Protein AF-A0A194S9R2-F1 (afdb_monomer)

Secondary structure (DSSP, 8-state):
-GGGGT---EEEEEESSTTTTHHHHHSSHHHHHHHHHHHHHHHHHTT-SEEEEEES-TTS--STT----TTHHHHHHHHHHHHHHHSTTSEEEEEE-SSPPB-TTSSBPS--HHHHTT-SEEEE----SS-S-SS---SS-SSS-STT-S-TT-SHHHHHHHHHHTT--GGGEEEP--S---

Sequence (182 aa):
MAHGNNTRVNIAVGGWTDSVYFSGAVATSSRRAKFVQSIVDIVNKYDLDGVDIDWCYPGTNGADGNQVSSSDTANMLKFLQALRAALPQKLLSTCTTQSAYVGADGSPLTDVSAFAKVLDHILVMNYDVWGASSTPGPNAPLRDDCPGSLQPGANMQSAIDTWTKAGMPASKILMGIPAYGY

Foldseek 3Di:
DQVVVVHAAEEEQAALPRLQCLCVQLVDPVSLVVVLVVRLCVCVVVVHQYYEYEHQAAQDDGDPNHDYALCRVVSVLVSLVSNCVSCVRGAYEYEDELAAHQHSVRHHAQAPQSVLVRHQAYEYAQACPFADDPDGDFRRAQAQPDPPDPCRCSYVVNSLVNCVSNPRPSSRYHYDDDPDDD

Solvent-accessible surface area (backbone atoms only — not comparable to full-atom values): 9862 Å² total; per-residue (Å²): 112,60,63,83,73,79,40,85,49,64,48,77,48,51,35,58,80,60,20,37,56,50,38,70,40,31,68,41,73,71,39,25,52,52,51,43,48,56,50,50,51,51,33,61,73,68,71,41,45,24,42,30,42,26,51,40,39,53,28,43,88,51,42,91,81,44,47,66,38,50,58,24,41,67,27,46,51,57,40,46,50,50,40,34,70,76,40,73,89,41,49,33,35,31,48,43,54,39,58,46,64,26,32,64,87,67,44,60,42,70,69,40,47,76,53,51,74,51,37,64,32,38,38,28,48,39,41,82,63,29,65,77,56,99,79,68,59,61,35,55,35,63,53,73,79,58,90,85,58,95,56,63,59,58,16,45,51,45,18,52,53,42,35,39,70,13,48,32,56,70,95,28,59,41,79,44,77,71,97,71,83,107

Radius of gyration: 16.89 Å; Cα contacts (8 Å, |Δi|>4): 339; chains: 1; bounding box: 47×32×47 Å

InterPro domains:
  IPR001223 Glycoside hydrolase family 18, catalytic domain [PF00704] (4-182)
  IPR001223 Glycoside hydrolase family 18, catalytic domain [PS51910] (1-182)
  IPR011583 Chitinase II/V-like, catalytic domain [SM00636] (1-182)
  IPR017853 Glycoside hydrolase superfamily [SSF51445] (4-180)
  IPR050314 Glycosyl hydrolase family 18 [PTHR11177] (5-181)

Mean predicted aligned error: 3.07 Å

Nearest PDB structures (foldseek):
  1itx-assembly1_A  TM=8.989E-01  e=4.144E-15  Niallia circulans
  6bt9-assembly2_B  TM=8.955E-01  e=2.993E-15  Bacillus thuringiensis
  6kxm-assembly2_B  TM=8.894E-01  e=2.399E-14  Chitiniphilus shinanonensis
  6kxl-assembly2_B  TM=8.865E-01  e=5.588E-14  Chitiniphilus shinanonensis
  6kxn-assembly2_B  TM=8.852E-01  e=5.444E-13  Chitiniphilus shinanonensis

Organism: Rhodotorula graminis (strain WP1) (NCBI:txid578459)

Structure (mmCIF, N/CA/C/O backbone):
data_AF-A0A194S9R2-F1
#
_entry.id   AF-A0A194S9R2-F1
#
loop_
_atom_site.group_PDB
_atom_site.id
_atom_site.type_symbol
_atom_site.label_atom_id
_atom_site.label_alt_id
_atom_site.label_comp_id
_atom_site.label_asym_id
_atom_site.label_entity_id
_atom_site.label_seq_id
_atom_site.pdbx_PDB_ins_code
_atom_site.Cartn_x
_atom_site.Cartn_y
_atom_site.Cartn_z
_atom_site.occupancy
_atom_site.B_iso_or_equiv
_atom_site.auth_seq_id
_atom_site.auth_comp_id
_atom_site.auth_asym_id
_atom_site.auth_atom_id
_atom_site.pdbx_PDB_model_num
ATOM 1 N N . MET A 1 1 ? -26.933 6.732 -2.332 1.00 68.50 1 MET A N 1
ATOM 2 C CA . MET A 1 1 ? -25.592 6.606 -1.711 1.00 68.50 1 MET A CA 1
ATOM 3 C C . MET A 1 1 ? -25.088 5.182 -1.925 1.00 68.50 1 MET A C 1
ATOM 5 O O . MET A 1 1 ? -25.931 4.307 -2.093 1.00 68.50 1 MET A O 1
ATOM 9 N N . ALA A 1 2 ? -23.771 4.957 -1.987 1.00 89.06 2 ALA A N 1
ATOM 10 C CA . ALA A 1 2 ? -23.152 3.692 -2.421 1.00 89.06 2 ALA A CA 1
ATOM 11 C C . ALA A 1 2 ? -23.706 2.437 -1.715 1.00 89.06 2 ALA A C 1
ATOM 13 O O . ALA A 1 2 ? -24.059 1.464 -2.382 1.00 89.06 2 ALA A O 1
ATOM 14 N N . HIS A 1 3 ? -23.906 2.499 -0.395 1.00 93.75 3 HIS A N 1
ATOM 15 C CA . HIS A 1 3 ? -24.436 1.375 0.388 1.00 93.75 3 HIS A CA 1
ATOM 16 C C . HIS A 1 3 ? -25.831 0.914 -0.047 1.00 93.75 3 HIS A C 1
ATOM 18 O O . HIS A 1 3 ? -26.131 -0.274 0.019 1.00 93.75 3 HIS A O 1
ATOM 24 N N . GLY A 1 4 ? -26.662 1.818 -0.579 1.00 93.38 4 GLY A N 1
ATOM 25 C CA . GLY A 1 4 ? -27.987 1.476 -1.110 1.00 93.38 4 GLY A CA 1
ATOM 26 C C . GLY A 1 4 ? -27.951 0.560 -2.341 1.00 93.38 4 GLY A C 1
ATOM 27 O O . GLY A 1 4 ? -28.969 -0.031 -2.677 1.00 93.38 4 GLY A O 1
ATOM 28 N N . ASN A 1 5 ? -26.786 0.417 -2.984 1.00 94.81 5 ASN A N 1
ATOM 29 C CA . ASN A 1 5 ? -26.544 -0.492 -4.108 1.00 94.81 5 ASN A CA 1
ATOM 30 C C . ASN A 1 5 ? -25.608 -1.656 -3.731 1.00 94.81 5 ASN A C 1
ATOM 32 O O . ASN A 1 5 ? -24.991 -2.254 -4.609 1.00 94.81 5 ASN A O 1
ATOM 36 N N . ASN A 1 6 ? -25.467 -1.967 -2.434 1.00 93.50 6 ASN A N 1
ATOM 37 C CA . ASN A 1 6 ? -24.559 -3.007 -1.935 1.00 93.50 6 ASN A CA 1
ATOM 38 C C . ASN A 1 6 ? -23.084 -2.776 -2.341 1.00 93.50 6 ASN A C 1
ATOM 40 O O . ASN A 1 6 ? -22.322 -3.718 -2.560 1.00 93.50 6 ASN A O 1
ATOM 44 N N . THR A 1 7 ? -22.681 -1.508 -2.474 1.00 94.94 7 THR A N 1
ATOM 45 C CA . THR A 1 7 ? -21.307 -1.100 -2.786 1.00 94.94 7 THR A CA 1
ATOM 46 C C . THR A 1 7 ? -20.605 -0.610 -1.526 1.00 94.94 7 THR A C 1
ATOM 48 O O . THR A 1 7 ? -21.158 0.211 -0.793 1.00 94.94 7 THR A O 1
ATOM 51 N N . ARG A 1 8 ? -19.377 -1.095 -1.306 1.00 95.56 8 ARG A N 1
ATOM 52 C CA . ARG A 1 8 ? -18.487 -0.636 -0.232 1.00 95.56 8 ARG A CA 1
ATOM 53 C C . ARG A 1 8 ? -17.655 0.559 -0.688 1.00 95.56 8 ARG A C 1
ATOM 55 O O . ARG A 1 8 ? -17.265 0.619 -1.853 1.00 95.56 8 ARG A O 1
ATOM 62 N N . VAL A 1 9 ? -17.360 1.475 0.226 1.00 97.00 9 VAL A N 1
ATOM 63 C CA . VAL A 1 9 ? -16.554 2.676 -0.024 1.00 97.00 9 VAL A CA 1
ATOM 64 C C . VAL A 1 9 ? -15.403 2.738 0.969 1.00 97.00 9 VAL A C 1
ATOM 66 O O . VAL A 1 9 ? -15.621 2.836 2.173 1.00 97.00 9 VAL A O 1
ATOM 69 N N . ASN A 1 10 ? -14.176 2.740 0.456 1.00 96.75 10 ASN A N 1
ATOM 70 C CA . ASN A 1 10 ? -12.965 2.895 1.258 1.00 96.75 10 ASN A CA 1
ATOM 71 C C . ASN A 1 10 ? -12.311 4.246 0.955 1.00 96.75 10 ASN A C 1
ATOM 73 O O . ASN A 1 10 ? -12.438 4.762 -0.156 1.00 96.75 10 ASN A O 1
ATOM 77 N N . ILE A 1 11 ? -11.578 4.793 1.923 1.00 97.94 11 ILE A N 1
ATOM 78 C CA . ILE A 1 11 ? -10.682 5.932 1.691 1.00 97.94 11 ILE A CA 1
ATOM 79 C C . ILE A 1 11 ? -9.263 5.439 1.422 1.00 97.94 11 ILE A C 1
ATOM 81 O O . ILE A 1 11 ? -8.749 4.637 2.194 1.00 97.94 11 ILE A O 1
ATOM 85 N N . ALA A 1 12 ? -8.622 5.950 0.374 1.00 98.00 12 ALA A N 1
ATOM 86 C CA . ALA A 1 12 ? -7.181 5.815 0.187 1.00 98.00 12 ALA A CA 1
ATOM 87 C C . ALA A 1 12 ? -6.465 7.015 0.821 1.00 98.00 12 ALA A C 1
ATOM 89 O O . ALA A 1 12 ? -6.906 8.158 0.672 1.00 98.00 12 ALA A O 1
ATOM 90 N N . VAL A 1 13 ? -5.382 6.758 1.551 1.00 98.38 13 VAL A N 1
ATOM 91 C CA . VAL A 1 13 ? -4.560 7.787 2.198 1.00 98.38 13 VAL A CA 1
ATOM 92 C C . VAL A 1 13 ? -3.154 7.710 1.627 1.00 98.38 13 VAL A C 1
ATOM 94 O O . VAL A 1 13 ? -2.512 6.670 1.745 1.00 98.38 13 VAL A O 1
ATOM 97 N N . GLY A 1 14 ? -2.669 8.822 1.072 1.00 97.25 14 GLY A N 1
ATOM 98 C CA . GLY A 1 14 ? -1.351 8.913 0.451 1.00 97.25 14 GLY A CA 1
ATOM 99 C C . GLY A 1 14 ? -1.442 9.039 -1.065 1.00 97.25 14 GLY A C 1
ATOM 100 O O . GLY A 1 14 ? -2.098 9.943 -1.572 1.00 97.25 14 GLY A O 1
ATOM 101 N N . GLY A 1 15 ? -0.753 8.152 -1.770 1.00 96.88 15 GLY A N 1
ATOM 10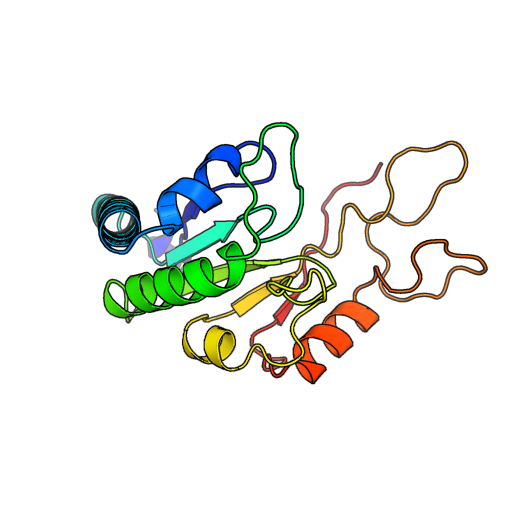2 C CA . GLY A 1 15 ? -0.453 8.233 -3.190 1.00 96.88 15 GLY A CA 1
ATOM 103 C C . GLY A 1 15 ? 0.977 8.696 -3.432 1.00 96.88 15 GLY A C 1
ATOM 104 O O . GLY A 1 15 ? 1.726 9.006 -2.500 1.00 96.88 15 GLY A O 1
ATOM 105 N N . TRP A 1 16 ? 1.355 8.768 -4.708 1.00 95.69 16 TRP A N 1
ATOM 106 C CA . TRP A 1 16 ? 2.694 9.181 -5.133 1.00 95.69 16 TRP A CA 1
ATOM 107 C C . TRP A 1 16 ? 3.120 10.521 -4.513 1.00 95.69 16 TRP A C 1
ATOM 109 O O . TRP A 1 16 ? 4.172 10.607 -3.882 1.00 95.69 16 TRP A O 1
ATOM 119 N N . THR A 1 17 ? 2.278 11.552 -4.634 1.00 93.44 17 THR A N 1
ATOM 120 C CA . THR A 1 17 ? 2.587 12.920 -4.184 1.00 93.44 17 THR A CA 1
ATOM 121 C C . THR A 1 17 ? 2.399 13.122 -2.682 1.00 93.44 17 THR A C 1
ATOM 123 O O . THR A 1 17 ? 3.215 13.788 -2.052 1.00 93.44 17 THR A O 1
ATOM 126 N N . ASP A 1 18 ? 1.366 12.531 -2.080 1.00 95.00 18 ASP A N 1
ATOM 127 C CA . ASP A 1 18 ? 1.005 12.799 -0.680 1.00 95.00 18 ASP A CA 1
ATOM 128 C C . ASP A 1 18 ? 1.653 11.817 0.313 1.00 95.00 18 ASP A C 1
ATOM 130 O O . ASP A 1 18 ? 1.266 11.731 1.482 1.00 95.00 18 ASP A O 1
ATOM 134 N N . SER A 1 19 ? 2.696 11.102 -0.125 1.00 97.19 19 SER A N 1
ATOM 135 C CA . SER A 1 19 ? 3.456 10.179 0.724 1.00 97.19 19 SER A CA 1
ATOM 136 C C . SER A 1 19 ? 4.521 10.847 1.613 1.00 97.19 19 SER A C 1
ATOM 138 O O . SER A 1 19 ? 5.116 10.191 2.473 1.00 97.19 19 SER A O 1
ATOM 140 N N . VAL A 1 20 ? 4.736 12.159 1.459 1.00 96.88 20 VAL A N 1
ATOM 141 C CA . VAL A 1 20 ? 5.866 12.914 2.037 1.00 96.88 20 VAL A CA 1
ATOM 142 C C . VAL A 1 20 ? 6.059 12.700 3.540 1.00 96.88 20 VAL A C 1
ATOM 144 O O . VAL A 1 20 ? 7.191 12.589 4.019 1.00 96.88 20 VAL A O 1
ATOM 147 N N . TYR A 1 21 ? 4.961 12.634 4.297 1.00 96.81 21 TYR A N 1
ATOM 148 C CA . TYR A 1 21 ? 4.988 12.659 5.761 1.00 96.81 21 TYR A CA 1
ATOM 149 C C . TYR A 1 21 ? 4.768 11.301 6.435 1.00 96.81 21 TYR A C 1
ATOM 151 O O . TYR A 1 21 ? 4.761 11.251 7.669 1.00 96.81 21 TYR A O 1
ATOM 159 N N . PHE A 1 22 ? 4.612 10.201 5.687 1.00 98.25 22 PHE A N 1
ATOM 160 C CA . PHE A 1 22 ? 4.317 8.898 6.296 1.00 98.25 22 PHE A CA 1
ATOM 161 C C . PHE A 1 22 ? 5.402 8.441 7.267 1.00 98.25 22 PHE A C 1
ATOM 163 O O . PHE A 1 22 ? 5.073 8.128 8.413 1.00 98.25 22 PHE A O 1
ATOM 170 N N . SER A 1 23 ? 6.677 8.461 6.856 1.00 98.25 23 SER A N 1
ATOM 171 C CA . SER A 1 23 ? 7.803 8.033 7.705 1.00 98.25 23 SER A CA 1
ATOM 172 C C . SER A 1 23 ? 7.775 8.749 9.059 1.00 98.25 23 SER A C 1
ATOM 174 O O . SER A 1 23 ? 7.727 8.121 10.124 1.00 98.25 23 SER A O 1
ATOM 176 N N . GLY A 1 24 ? 7.663 10.081 9.034 1.00 98.06 24 GLY A N 1
ATOM 177 C CA . GLY A 1 24 ? 7.548 10.901 10.233 1.00 98.06 24 GLY A CA 1
ATOM 178 C C . GLY A 1 24 ? 6.288 10.618 11.058 1.00 98.06 24 GLY A C 1
ATOM 179 O O . GLY A 1 24 ? 6.374 10.613 12.293 1.00 98.06 24 GLY A O 1
ATOM 180 N N . ALA A 1 25 ? 5.144 10.376 10.412 1.00 98.31 25 ALA A N 1
ATOM 181 C CA . ALA A 1 25 ? 3.860 10.093 11.056 1.00 98.31 25 ALA A CA 1
ATOM 182 C C . ALA A 1 25 ? 3.828 8.721 11.746 1.00 98.31 25 ALA A C 1
ATOM 184 O O . ALA A 1 25 ? 3.196 8.577 12.795 1.00 98.31 25 ALA A O 1
ATOM 185 N N . VAL A 1 26 ? 4.553 7.725 11.224 1.00 98.50 26 VAL A N 1
ATOM 186 C CA . VAL A 1 26 ? 4.603 6.383 11.822 1.00 98.50 26 VAL A CA 1
ATOM 187 C C . VAL A 1 26 ? 5.795 6.155 12.758 1.00 98.50 26 VAL A C 1
ATOM 189 O O . VAL A 1 26 ? 5.832 5.141 13.458 1.00 98.50 26 VAL A O 1
ATOM 192 N N . ALA A 1 27 ? 6.752 7.085 12.827 1.00 98.38 27 ALA A N 1
ATOM 193 C CA . ALA A 1 27 ? 8.026 6.895 13.528 1.00 98.38 27 ALA A CA 1
ATOM 194 C C . ALA A 1 27 ? 7.898 6.562 15.028 1.00 98.38 27 ALA A C 1
ATOM 196 O O . ALA A 1 27 ? 8.630 5.722 15.553 1.00 98.38 27 ALA A O 1
ATOM 197 N N . THR A 1 28 ? 6.960 7.188 15.745 1.00 98.62 28 THR A N 1
ATOM 198 C CA . THR A 1 28 ? 6.808 7.016 17.203 1.00 98.62 28 THR A CA 1
ATOM 199 C C . THR A 1 28 ? 5.428 6.487 17.572 1.00 98.62 28 THR A C 1
ATOM 201 O O . THR A 1 28 ? 4.470 6.625 16.815 1.00 98.62 28 THR A O 1
ATOM 204 N N . SER A 1 29 ? 5.297 5.897 18.764 1.00 98.50 29 SER A N 1
ATOM 205 C CA . SER A 1 29 ? 4.001 5.426 19.276 1.00 98.50 29 SER A CA 1
ATOM 206 C C . SER A 1 29 ? 2.964 6.546 19.352 1.00 98.50 29 SER A C 1
ATOM 208 O O . SER A 1 29 ? 1.831 6.354 18.923 1.00 98.50 29 SER A O 1
ATOM 210 N N . SER A 1 30 ? 3.356 7.727 19.837 1.00 98.62 30 SER A N 1
ATOM 211 C CA . SER A 1 30 ? 2.464 8.883 19.960 1.00 98.62 30 SER A CA 1
ATOM 212 C C . SER A 1 30 ? 2.018 9.433 18.606 1.00 98.62 30 SER A C 1
ATOM 214 O O . SER A 1 30 ? 0.856 9.808 18.460 1.00 98.62 30 SER A O 1
ATOM 216 N N . ARG A 1 31 ? 2.903 9.459 17.601 1.00 98.62 31 ARG A N 1
ATOM 217 C CA . ARG A 1 31 ? 2.544 9.898 16.245 1.00 98.62 31 ARG A CA 1
ATOM 218 C C . ARG A 1 31 ? 1.661 8.871 15.536 1.00 98.62 31 ARG A C 1
ATOM 220 O O . ARG A 1 31 ? 0.625 9.264 15.009 1.00 98.62 31 ARG A O 1
ATOM 227 N N . ARG A 1 32 ? 1.972 7.570 15.651 1.00 98.69 32 ARG A N 1
ATOM 228 C CA . ARG A 1 32 ? 1.099 6.489 15.153 1.00 98.69 32 ARG A CA 1
ATOM 229 C C . ARG A 1 32 ? -0.295 6.570 15.755 1.00 98.69 32 ARG A C 1
ATOM 231 O O . ARG A 1 32 ? -1.260 6.512 15.010 1.00 98.69 32 ARG A O 1
ATOM 238 N N . ALA A 1 33 ? -0.408 6.742 17.072 1.00 98.75 33 ALA A N 1
ATOM 239 C CA . ALA A 1 33 ? -1.704 6.842 17.741 1.00 98.75 33 ALA A CA 1
ATOM 240 C C . ALA A 1 33 ? -2.532 8.027 17.220 1.00 98.75 33 ALA A C 1
ATOM 242 O O . ALA A 1 33 ? -3.712 7.865 16.927 1.00 98.75 33 ALA A O 1
ATOM 243 N N . LYS A 1 34 ? -1.906 9.198 17.034 1.00 98.75 34 LYS A N 1
ATOM 244 C CA . LYS A 1 34 ? -2.573 10.365 16.437 1.00 98.75 34 LYS A CA 1
ATOM 245 C C . LYS A 1 34 ? -3.024 10.092 15.005 1.00 98.75 34 LYS A C 1
ATOM 247 O O . LYS A 1 34 ? -4.150 10.419 14.661 1.00 98.75 34 LYS A O 1
ATOM 252 N N . PHE A 1 35 ? -2.168 9.481 14.188 1.00 98.69 35 PHE A N 1
ATOM 253 C CA . PHE A 1 35 ? -2.500 9.204 12.795 1.00 98.69 35 PHE A CA 1
ATOM 254 C C . PHE A 1 35 ? -3.626 8.167 12.662 1.00 98.69 35 PHE A C 1
ATOM 256 O O . PHE A 1 35 ? -4.571 8.382 11.907 1.00 98.69 35 PHE A O 1
ATOM 263 N N . VAL A 1 36 ? -3.577 7.093 13.460 1.00 98.88 36 VAL A N 1
ATOM 264 C CA . VAL A 1 36 ? -4.661 6.104 13.578 1.00 98.88 36 VAL A CA 1
ATOM 265 C C . VAL A 1 36 ? -5.970 6.791 13.949 1.00 98.88 36 VAL A C 1
ATOM 267 O O . VAL A 1 36 ? -6.973 6.555 13.283 1.00 98.88 36 VAL A O 1
ATOM 270 N N . GLN A 1 37 ? -5.960 7.667 14.959 1.00 98.81 37 GLN A N 1
ATOM 271 C CA . GLN A 1 37 ? -7.169 8.373 15.378 1.00 98.81 37 GLN A CA 1
ATOM 272 C C . GLN A 1 37 ? -7.739 9.243 14.253 1.00 98.81 37 GLN A C 1
ATOM 274 O O . GLN A 1 37 ? -8.932 9.165 13.991 1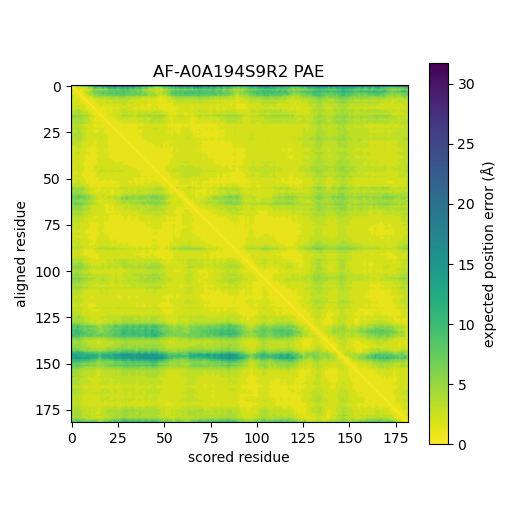.00 98.81 37 GLN A O 1
ATOM 279 N N . SER A 1 38 ? -6.902 9.990 13.526 1.00 98.69 38 SER A N 1
ATOM 280 C CA . SER A 1 38 ? -7.364 10.795 12.387 1.00 98.69 38 SER A CA 1
ATOM 281 C C . SER A 1 38 ? -8.049 9.951 11.307 1.00 98.69 38 SER A C 1
ATOM 283 O O . SER A 1 38 ? -9.066 10.363 10.754 1.00 98.69 38 SER A O 1
ATOM 285 N N . ILE A 1 39 ? -7.516 8.762 11.006 1.00 98.75 39 ILE A N 1
ATOM 286 C CA . ILE A 1 39 ? -8.125 7.843 10.033 1.00 98.75 39 ILE A CA 1
ATOM 287 C C . ILE A 1 39 ? -9.451 7.296 10.567 1.00 98.75 39 ILE A C 1
ATOM 289 O O . ILE A 1 39 ? -10.442 7.300 9.842 1.00 98.75 39 ILE A O 1
ATOM 293 N N . VAL A 1 40 ? -9.489 6.865 11.830 1.00 98.75 40 VAL A N 1
ATOM 294 C CA . VAL A 1 40 ? -10.709 6.379 12.495 1.00 98.75 40 VAL A CA 1
ATOM 295 C C . VAL A 1 40 ? -11.803 7.446 12.472 1.00 98.75 40 VAL A C 1
ATOM 297 O O . VAL A 1 40 ? -12.947 7.141 12.141 1.00 98.75 40 VAL A O 1
ATOM 300 N N . ASP A 1 41 ? -11.454 8.699 12.761 1.00 98.75 41 ASP A N 1
ATOM 301 C CA . ASP A 1 41 ? -12.390 9.822 12.747 1.00 98.75 41 ASP A CA 1
ATOM 302 C C . ASP A 1 41 ? -12.990 10.028 11.351 1.00 98.75 41 ASP A C 1
ATOM 304 O O . ASP A 1 41 ? -14.199 10.213 11.229 1.00 98.75 41 ASP A O 1
ATOM 308 N N . ILE A 1 42 ? -12.180 9.945 10.290 1.00 98.56 42 ILE A N 1
ATOM 309 C CA . ILE A 1 42 ? -12.651 10.057 8.900 1.00 98.5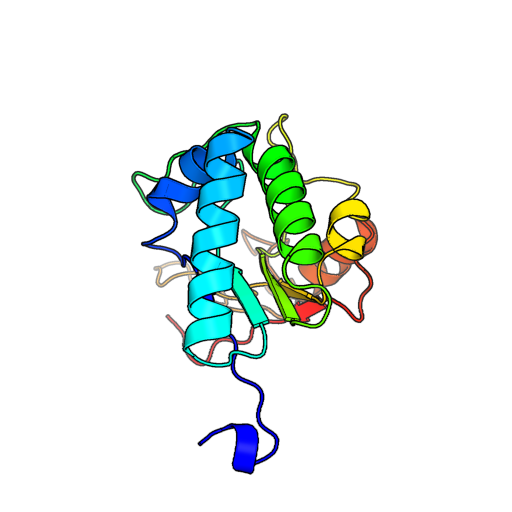6 42 ILE A CA 1
ATOM 310 C C . ILE A 1 42 ? -13.541 8.868 8.522 1.00 98.56 42 ILE A C 1
ATOM 312 O O . ILE A 1 42 ? -14.634 9.072 7.989 1.00 98.56 42 ILE A O 1
ATOM 316 N N . VAL A 1 43 ? -13.100 7.643 8.822 1.00 98.56 43 VAL A N 1
ATOM 317 C CA . VAL A 1 43 ? -13.853 6.412 8.539 1.00 98.56 43 VAL A CA 1
ATOM 318 C C . VAL A 1 43 ? -15.223 6.455 9.211 1.00 98.56 43 VAL A C 1
ATOM 320 O O . VAL A 1 43 ? -16.223 6.160 8.566 1.00 98.56 43 VAL A O 1
ATOM 323 N N . ASN A 1 44 ? -15.295 6.888 10.470 1.00 97.94 44 ASN A N 1
ATOM 324 C CA . ASN A 1 44 ? -16.558 6.985 11.197 1.00 97.94 44 ASN A CA 1
ATOM 325 C C . ASN A 1 44 ? -17.419 8.160 10.721 1.00 97.94 44 ASN A C 1
ATOM 327 O O . ASN A 1 44 ? -18.628 8.009 10.566 1.00 97.94 44 ASN A O 1
ATOM 331 N N . LYS A 1 45 ? -16.814 9.328 10.469 1.00 98.19 45 LYS A N 1
ATOM 332 C CA . LYS A 1 45 ? -17.537 10.536 10.045 1.00 98.19 45 LYS A CA 1
ATOM 333 C C . LYS A 1 45 ? -18.299 10.329 8.738 1.00 98.19 45 LYS A C 1
ATOM 335 O O . LYS A 1 45 ? -19.385 10.884 8.587 1.00 98.19 45 LYS A O 1
ATOM 340 N N . TYR A 1 46 ? -17.721 9.580 7.803 1.00 97.19 46 TYR A N 1
ATOM 341 C CA . TYR A 1 46 ? -18.310 9.348 6.482 1.00 97.19 46 TYR A CA 1
ATOM 342 C C . TYR A 1 46 ? -18.884 7.938 6.306 1.00 97.19 46 TYR A C 1
ATOM 344 O O . TYR A 1 46 ? -19.241 7.582 5.188 1.00 97.19 46 TYR A O 1
ATOM 352 N N . ASP A 1 47 ? -18.980 7.160 7.390 1.00 96.31 47 ASP A N 1
ATOM 353 C CA . ASP A 1 47 ? -19.457 5.770 7.388 1.00 96.31 47 ASP A CA 1
ATOM 354 C C . ASP A 1 47 ? -18.768 4.894 6.324 1.00 96.31 47 ASP A C 1
ATOM 356 O O . ASP A 1 47 ? -19.394 4.200 5.528 1.00 96.31 47 ASP A O 1
ATOM 360 N N . LEU A 1 48 ? -17.437 4.962 6.269 1.00 98.25 48 LEU A N 1
ATOM 361 C CA . LEU A 1 48 ? -16.649 4.221 5.286 1.00 98.25 48 LEU A CA 1
ATOM 362 C C . LEU A 1 48 ? -16.502 2.751 5.686 1.00 98.25 48 LEU A C 1
ATOM 364 O O . LEU A 1 48 ? -16.488 2.392 6.866 1.00 98.25 48 LEU A O 1
ATOM 368 N N . ASP A 1 49 ? -16.328 1.888 4.695 1.00 98.38 49 ASP A N 1
ATOM 369 C CA . ASP A 1 49 ? -16.158 0.445 4.855 1.00 98.38 49 ASP A CA 1
ATOM 370 C C . ASP A 1 49 ? -14.709 0.040 5.136 1.00 98.38 49 ASP A C 1
ATOM 372 O O . ASP A 1 49 ? -14.459 -1.095 5.549 1.00 98.38 49 ASP A O 1
ATOM 376 N N . GLY A 1 50 ? -13.757 0.956 4.959 1.00 98.19 50 GLY A N 1
ATOM 377 C CA . GLY A 1 50 ? -12.342 0.658 5.100 1.00 98.19 50 GLY A CA 1
ATOM 378 C C . GLY A 1 50 ? -11.402 1.797 4.765 1.00 98.19 50 GLY A C 1
ATOM 379 O O . GLY A 1 50 ? -11.810 2.902 4.401 1.00 98.19 50 GLY A O 1
ATOM 380 N N . VAL A 1 51 ? -10.119 1.480 4.889 1.00 98.69 51 VAL A N 1
ATOM 381 C CA . VAL A 1 51 ? -9.002 2.355 4.557 1.00 98.69 51 VAL A CA 1
ATOM 382 C C . VAL A 1 51 ? -7.950 1.582 3.767 1.00 98.69 51 VAL A C 1
ATOM 384 O O . VAL A 1 51 ? -7.605 0.449 4.102 1.00 98.69 51 VAL A O 1
ATOM 387 N N . ASP A 1 52 ? -7.440 2.223 2.728 1.00 98.56 52 ASP A N 1
ATOM 388 C CA . ASP A 1 52 ? -6.280 1.801 1.963 1.00 98.56 52 ASP A CA 1
ATOM 389 C C . ASP A 1 52 ? -5.106 2.745 2.259 1.00 98.56 52 ASP A C 1
ATOM 391 O O . ASP A 1 52 ? -5.257 3.970 2.263 1.00 98.56 52 ASP A O 1
ATOM 395 N N . ILE A 1 53 ? -3.951 2.173 2.587 1.00 98.62 53 ILE A N 1
ATOM 396 C CA . ILE A 1 53 ? -2.726 2.923 2.860 1.00 98.62 53 ILE A CA 1
ATOM 397 C C . ILE A 1 53 ? -1.844 2.877 1.616 1.00 98.62 53 ILE A C 1
ATOM 399 O O . ILE A 1 53 ? -1.117 1.908 1.387 1.00 98.62 53 ILE A O 1
ATOM 403 N N . ASP A 1 54 ? -1.884 3.954 0.844 1.00 98.00 54 ASP A N 1
ATOM 404 C CA . ASP A 1 54 ? -1.107 4.125 -0.376 1.00 98.00 54 ASP A CA 1
ATOM 405 C C . ASP A 1 54 ? 0.191 4.886 -0.067 1.00 98.00 54 ASP A C 1
ATOM 407 O O . ASP A 1 54 ? 0.363 6.058 -0.393 1.00 98.00 54 ASP A O 1
ATOM 411 N N . TRP A 1 55 ? 1.104 4.246 0.666 1.00 98.19 55 TRP A N 1
ATOM 412 C CA . TRP A 1 55 ? 2.414 4.830 0.959 1.00 98.19 55 TRP A CA 1
ATOM 413 C C . TRP A 1 55 ? 3.430 4.398 -0.098 1.00 98.19 55 TRP A C 1
ATOM 415 O O . TRP A 1 55 ? 3.861 3.245 -0.124 1.00 98.19 55 TRP A O 1
ATOM 425 N N . CYS A 1 56 ? 3.873 5.364 -0.902 1.00 94.75 56 CYS A N 1
ATOM 426 C CA . CYS A 1 56 ? 4.885 5.214 -1.939 1.00 94.75 56 CYS A CA 1
ATOM 427 C C . CYS A 1 56 ? 6.233 5.865 -1.544 1.00 94.75 56 CYS A C 1
ATOM 429 O O . CYS A 1 56 ? 6.454 7.041 -1.814 1.00 94.75 56 CYS A O 1
ATOM 431 N N . TYR A 1 57 ? 7.180 5.197 -0.878 1.00 95.62 57 TYR A N 1
ATOM 432 C CA . TYR A 1 57 ? 7.173 3.814 -0.393 1.00 95.62 57 TYR A CA 1
ATOM 433 C C . TYR A 1 57 ? 7.859 3.722 0.982 1.00 95.62 57 TYR A C 1
ATOM 435 O O . TYR A 1 57 ? 8.731 4.536 1.289 1.00 95.62 57 TYR A O 1
ATOM 443 N N . PRO A 1 58 ? 7.512 2.741 1.833 1.00 96.75 58 PRO A N 1
ATOM 444 C CA . PRO A 1 58 ? 8.199 2.538 3.104 1.00 96.75 58 PRO A CA 1
ATOM 445 C C . PRO A 1 58 ? 9.638 2.047 2.884 1.00 96.75 58 PRO A C 1
ATOM 447 O O . PRO A 1 58 ? 9.866 1.037 2.217 1.00 96.75 58 PRO A O 1
ATOM 450 N N . GLY A 1 59 ? 10.614 2.738 3.480 1.00 95.25 59 GLY A N 1
ATOM 451 C CA . GLY A 1 59 ? 12.013 2.294 3.521 1.00 95.25 59 GLY A CA 1
ATOM 452 C C . GLY A 1 59 ? 12.798 2.481 2.221 1.00 95.25 59 GLY A C 1
ATOM 453 O O . GLY A 1 59 ? 13.964 2.103 2.160 1.00 95.25 59 GLY A O 1
ATOM 454 N N . THR A 1 60 ? 12.191 3.082 1.198 1.00 95.00 60 THR A N 1
ATOM 455 C CA . THR A 1 60 ? 12.849 3.423 -0.066 1.00 95.00 60 THR A CA 1
ATOM 456 C C . THR A 1 60 ? 12.286 4.725 -0.629 1.00 95.00 60 THR A C 1
ATOM 458 O O . THR A 1 60 ? 11.255 5.223 -0.177 1.00 95.00 60 THR A O 1
ATOM 461 N N . ASN A 1 61 ? 12.977 5.299 -1.607 1.00 93.44 61 ASN A N 1
ATOM 462 C CA . ASN A 1 61 ? 12.565 6.553 -2.222 1.00 93.44 61 ASN A CA 1
ATOM 463 C C . ASN A 1 61 ? 11.282 6.370 -3.048 1.00 93.44 61 ASN A C 1
ATOM 465 O O . ASN A 1 61 ? 11.108 5.367 -3.739 1.00 93.44 61 ASN A O 1
ATOM 469 N N . GLY A 1 62 ? 10.406 7.371 -2.977 1.00 93.06 62 GLY A N 1
ATOM 470 C CA . GLY A 1 62 ? 9.256 7.549 -3.863 1.00 93.06 62 GLY A CA 1
ATOM 471 C C . GLY A 1 62 ? 9.367 8.896 -4.571 1.00 93.06 62 GLY A C 1
ATOM 472 O O . GLY A 1 62 ? 10.420 9.206 -5.125 1.00 93.06 62 GLY A O 1
ATOM 473 N N . ALA A 1 63 ? 8.314 9.711 -4.505 1.00 94.12 63 ALA A N 1
ATOM 474 C CA . ALA A 1 63 ? 8.367 11.090 -4.978 1.00 94.12 63 ALA A CA 1
ATOM 475 C C . ALA A 1 63 ? 9.441 11.923 -4.251 1.00 94.12 63 ALA A C 1
ATOM 477 O O . ALA A 1 63 ? 9.771 11.684 -3.082 1.00 94.12 63 ALA A O 1
ATOM 478 N N . ASP A 1 64 ? 9.957 12.934 -4.952 1.00 94.69 64 ASP A N 1
ATOM 479 C CA . ASP A 1 64 ? 10.949 13.859 -4.413 1.00 94.69 64 ASP A CA 1
ATOM 480 C C . ASP A 1 64 ? 10.445 14.537 -3.132 1.00 94.69 64 ASP A C 1
ATOM 482 O O . ASP A 1 64 ? 9.329 15.051 -3.061 1.00 94.69 64 ASP A O 1
ATOM 486 N N . GLY A 1 65 ? 11.301 14.560 -2.110 1.00 93.50 65 GLY A N 1
ATOM 487 C CA . GLY A 1 65 ? 10.985 15.144 -0.806 1.00 93.50 65 GLY A CA 1
ATOM 488 C C . GLY A 1 65 ? 10.341 14.179 0.190 1.00 93.50 65 GLY A C 1
ATOM 489 O O . GLY A 1 65 ? 10.182 14.557 1.354 1.00 93.50 65 GLY A O 1
ATOM 490 N N . ASN A 1 66 ? 10.033 12.938 -0.207 1.00 96.44 66 ASN A N 1
ATOM 491 C CA . ASN A 1 66 ? 9.563 11.927 0.735 1.00 96.44 66 ASN A CA 1
ATOM 492 C C . ASN A 1 66 ? 10.585 11.681 1.850 1.00 96.44 66 ASN A C 1
ATOM 494 O O . ASN A 1 66 ? 11.780 11.500 1.613 1.00 96.44 66 ASN A O 1
ATOM 498 N N . GLN A 1 67 ? 10.100 11.666 3.091 1.00 96.75 67 GLN A N 1
ATOM 499 C CA . GLN A 1 67 ? 10.903 11.248 4.234 1.00 96.75 67 GLN A CA 1
ATOM 500 C C . GLN A 1 67 ? 11.062 9.729 4.194 1.00 96.75 67 GLN A C 1
ATOM 502 O O . GLN A 1 67 ? 10.064 9.016 4.102 1.00 96.75 67 GLN A O 1
ATOM 507 N N . VAL A 1 68 ? 12.301 9.250 4.302 1.00 96.94 68 VAL A N 1
ATOM 508 C CA . VAL A 1 68 ? 12.626 7.820 4.252 1.00 96.94 68 VAL A CA 1
ATOM 509 C C . VAL A 1 68 ? 13.492 7.443 5.447 1.00 96.94 68 VAL A C 1
ATOM 511 O O . VAL A 1 68 ? 14.445 8.141 5.800 1.00 96.94 68 VAL A O 1
ATOM 514 N N . SER A 1 69 ? 13.175 6.313 6.069 1.00 98.00 69 SER A N 1
ATOM 515 C CA . SER A 1 69 ? 13.957 5.709 7.141 1.00 98.00 69 SER A CA 1
ATOM 516 C C . SER A 1 69 ? 14.032 4.196 6.970 1.00 98.00 69 SER A C 1
ATOM 518 O O . SER A 1 69 ? 13.039 3.542 6.666 1.00 98.00 69 SER A O 1
ATOM 520 N N . SER A 1 70 ? 15.174 3.595 7.309 1.00 97.81 70 SER A N 1
ATOM 521 C CA . SER A 1 70 ? 15.306 2.131 7.389 1.00 97.81 70 SER A CA 1
ATOM 522 C C . SER A 1 70 ? 14.349 1.489 8.409 1.00 97.81 70 SER A C 1
ATOM 524 O O . SER A 1 70 ? 14.098 0.289 8.368 1.00 97.81 70 SER A O 1
ATOM 526 N N . SER A 1 71 ? 13.774 2.276 9.326 1.00 98.31 71 SER A N 1
ATOM 527 C CA . SER A 1 71 ? 12.770 1.806 10.289 1.00 98.31 71 SER A CA 1
ATOM 528 C C . SER A 1 71 ? 11.329 1.853 9.768 1.00 98.31 71 SER A C 1
ATOM 530 O O . SER A 1 71 ? 10.420 1.420 10.482 1.00 98.31 71 SER A O 1
ATOM 532 N N . ASP A 1 72 ? 11.092 2.379 8.564 1.00 98.56 72 ASP A N 1
ATOM 533 C CA . ASP A 1 72 ? 9.751 2.642 8.035 1.00 98.56 72 ASP A CA 1
ATOM 534 C C . ASP A 1 72 ? 8.894 1.390 7.963 1.00 98.56 72 ASP A C 1
ATOM 536 O O . ASP A 1 72 ? 7.808 1.377 8.530 1.00 98.56 72 ASP A O 1
ATOM 540 N N . THR A 1 73 ? 9.391 0.306 7.372 1.00 98.44 73 THR A N 1
ATOM 541 C CA . THR A 1 73 ? 8.621 -0.938 7.220 1.00 98.44 73 THR A CA 1
ATOM 542 C C . THR A 1 73 ? 8.219 -1.541 8.568 1.00 98.44 73 THR A C 1
ATOM 544 O O . THR A 1 73 ? 7.072 -1.951 8.762 1.00 98.44 73 THR A O 1
ATOM 547 N N . ALA A 1 74 ? 9.117 -1.522 9.557 1.00 98.62 74 ALA A N 1
ATOM 548 C CA . ALA A 1 74 ? 8.801 -1.986 10.908 1.00 98.62 74 ALA A CA 1
ATOM 549 C C . ALA A 1 74 ? 7.782 -1.070 11.615 1.00 98.62 74 ALA A C 1
ATOM 551 O O . ALA A 1 74 ? 6.912 -1.538 12.355 1.00 98.62 74 ALA A O 1
ATOM 552 N N . ASN A 1 75 ? 7.876 0.243 11.399 1.00 98.81 75 ASN A N 1
ATOM 553 C CA . ASN A 1 75 ? 6.939 1.217 11.952 1.00 98.81 75 ASN A CA 1
ATOM 554 C C . ASN A 1 75 ? 5.572 1.17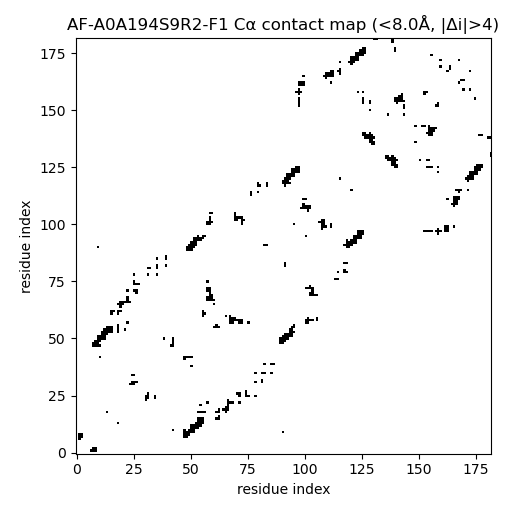2 11.260 1.00 98.81 75 ASN A C 1
ATOM 556 O O . ASN A 1 75 ? 4.551 1.303 11.937 1.00 98.81 75 ASN A O 1
ATOM 560 N N . MET A 1 76 ? 5.547 0.912 9.954 1.00 98.75 76 MET A N 1
ATOM 561 C CA . MET A 1 76 ? 4.345 0.682 9.165 1.00 98.75 76 MET A CA 1
ATOM 562 C C . MET A 1 76 ? 3.597 -0.544 9.680 1.00 98.75 76 MET A C 1
ATOM 564 O O . MET A 1 76 ? 2.402 -0.453 9.927 1.00 98.75 76 MET A O 1
ATOM 568 N N . LEU A 1 77 ? 4.282 -1.661 9.956 1.00 98.88 77 LEU A N 1
ATOM 569 C CA . LEU A 1 77 ? 3.635 -2.838 10.545 1.00 98.88 77 LEU A CA 1
ATOM 570 C C . LEU A 1 77 ? 2.953 -2.511 11.884 1.00 98.88 77 LEU A C 1
ATOM 572 O O . LEU A 1 77 ? 1.796 -2.870 12.092 1.00 98.88 77 LEU A O 1
ATOM 576 N N . LYS A 1 78 ? 3.636 -1.780 12.776 1.00 98.88 78 LYS A N 1
ATOM 577 C CA . LYS A 1 78 ? 3.059 -1.335 14.061 1.00 98.88 78 LYS A CA 1
ATOM 578 C C . LYS A 1 78 ? 1.855 -0.414 13.861 1.00 98.88 78 LYS A C 1
ATOM 580 O O . LYS A 1 78 ? 0.909 -0.453 14.643 1.00 98.88 78 LYS A O 1
ATOM 585 N N . PHE A 1 79 ? 1.904 0.438 12.843 1.00 98.94 79 PHE A N 1
ATOM 586 C CA . PHE A 1 79 ? 0.805 1.321 12.474 1.00 98.94 79 PHE A CA 1
ATOM 587 C C . PHE A 1 79 ? -0.403 0.533 11.948 1.00 98.94 79 PHE A C 1
ATOM 589 O O . PHE A 1 79 ? -1.507 0.727 12.448 1.00 98.94 79 PHE A O 1
ATOM 596 N N . LEU A 1 80 ? -0.193 -0.424 11.041 1.00 98.88 80 LEU A N 1
ATOM 597 C CA . LEU A 1 80 ? -1.243 -1.300 10.510 1.00 98.88 80 LEU A CA 1
ATOM 598 C C . LEU A 1 80 ? -1.867 -2.182 11.600 1.00 98.88 80 LEU A C 1
ATOM 600 O O . LEU A 1 80 ? -3.080 -2.370 11.623 1.00 98.88 80 LEU A O 1
ATOM 604 N N . GLN A 1 81 ? -1.067 -2.677 12.549 1.00 98.88 81 GLN A N 1
ATOM 605 C CA . GLN A 1 81 ? -1.568 -3.386 13.731 1.00 98.88 81 GLN A CA 1
ATOM 606 C C . GLN A 1 81 ? -2.490 -2.502 14.581 1.00 98.88 81 GLN A C 1
ATOM 608 O O . GLN A 1 81 ? -3.548 -2.955 15.015 1.00 98.88 81 GLN A O 1
ATOM 613 N N . ALA A 1 82 ? -2.117 -1.237 14.793 1.00 98.88 82 ALA A N 1
ATOM 614 C CA . ALA A 1 82 ? -2.941 -0.285 15.531 1.00 98.88 82 ALA A CA 1
ATOM 615 C C . ALA A 1 82 ? -4.229 0.084 14.769 1.00 98.88 82 ALA A C 1
ATOM 617 O O . ALA A 1 82 ? -5.293 0.131 15.383 1.00 98.88 82 ALA A O 1
ATOM 618 N N . LEU A 1 83 ? -4.160 0.268 13.444 1.00 98.75 83 LEU A N 1
ATOM 619 C CA . LEU A 1 83 ? -5.344 0.461 12.598 1.00 98.75 83 LEU A CA 1
ATOM 620 C C . LEU A 1 83 ? -6.290 -0.737 12.671 1.00 98.75 83 LEU A C 1
ATOM 622 O O . LEU A 1 83 ? -7.478 -0.553 12.914 1.00 98.75 83 LEU A O 1
ATOM 626 N N . ARG A 1 84 ? -5.775 -1.964 12.526 1.00 98.75 84 ARG A N 1
ATOM 627 C CA . ARG A 1 84 ? -6.589 -3.181 12.635 1.00 98.75 84 ARG A CA 1
ATOM 628 C C . ARG A 1 84 ? -7.257 -3.299 14.005 1.00 98.75 84 ARG A C 1
ATOM 630 O O . ARG A 1 84 ? -8.415 -3.696 14.074 1.00 98.75 84 ARG A O 1
ATOM 637 N N . ALA A 1 85 ? -6.558 -2.952 15.085 1.00 98.75 85 ALA A N 1
ATOM 638 C CA . ALA A 1 85 ? -7.143 -2.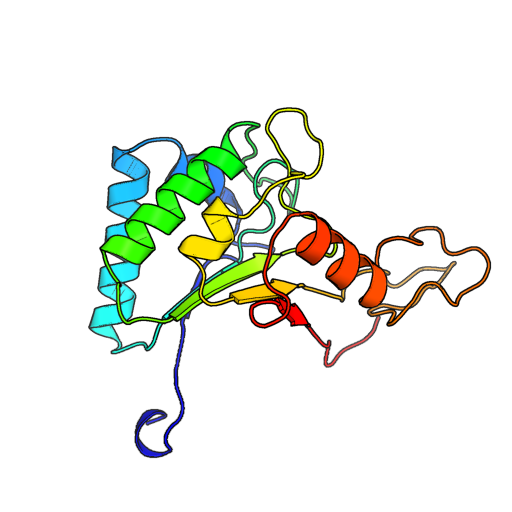957 16.424 1.00 98.75 85 ALA A CA 1
ATOM 639 C C . ALA A 1 85 ? -8.260 -1.909 16.581 1.00 98.75 85 ALA A C 1
ATOM 641 O O . ALA A 1 85 ? -9.271 -2.191 17.219 1.00 98.75 85 ALA A O 1
ATOM 642 N N . ALA A 1 86 ? -8.093 -0.721 15.992 1.00 98.62 86 ALA A N 1
ATOM 643 C CA . ALA A 1 86 ? -9.078 0.357 16.054 1.00 98.62 86 ALA A CA 1
ATOM 644 C C . ALA A 1 86 ? -10.282 0.145 15.115 1.00 98.62 86 ALA A C 1
ATOM 646 O O . ALA A 1 86 ? -11.387 0.585 15.421 1.00 98.62 86 ALA A O 1
ATOM 647 N N . LEU A 1 87 ? -10.079 -0.541 13.987 1.00 98.31 87 LEU A N 1
ATOM 648 C CA . LEU A 1 87 ? -11.076 -0.785 12.943 1.00 98.31 87 LEU A CA 1
ATOM 649 C C . LEU A 1 87 ? -11.210 -2.295 12.638 1.00 98.31 87 LEU A C 1
ATOM 651 O O . LEU A 1 87 ? -10.991 -2.725 11.504 1.00 98.31 87 LEU A O 1
ATOM 655 N N . PRO A 1 88 ? -11.583 -3.139 13.621 1.00 97.94 88 PRO A N 1
ATOM 656 C CA . PRO A 1 88 ? -11.487 -4.596 13.496 1.00 97.94 88 PRO A CA 1
ATOM 657 C C . PRO A 1 88 ? -12.355 -5.187 12.380 1.00 97.94 88 PRO A C 1
ATOM 659 O O . PRO A 1 88 ? -11.979 -6.203 11.804 1.00 97.94 88 PRO A O 1
ATOM 662 N N . GLN A 1 89 ? -13.485 -4.550 12.064 1.00 96.75 89 GLN A N 1
ATOM 663 C CA . GLN A 1 89 ? -14.464 -5.024 11.076 1.00 96.75 89 GLN A CA 1
ATOM 664 C C . GLN A 1 89 ? -14.409 -4.273 9.738 1.00 96.75 89 GLN A C 1
ATOM 666 O O . GLN A 1 89 ? -15.211 -4.552 8.849 1.00 96.75 89 GLN A O 1
ATOM 671 N N . LYS A 1 90 ? -13.514 -3.290 9.597 1.00 98.25 90 LYS A N 1
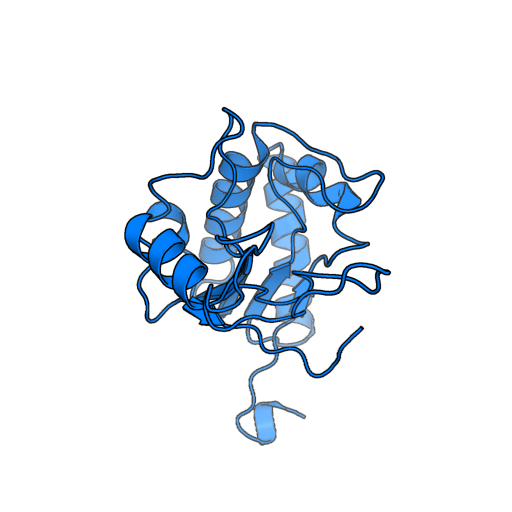ATOM 672 C CA . LYS A 1 90 ? -13.372 -2.516 8.361 1.00 98.25 90 LYS A CA 1
ATOM 673 C C . LYS A 1 90 ? -12.290 -3.135 7.479 1.00 98.25 90 LYS A C 1
ATOM 675 O O . LYS A 1 90 ? -11.392 -3.818 7.977 1.00 98.25 90 LYS A O 1
ATOM 680 N N . LEU A 1 91 ? -12.383 -2.893 6.176 1.00 98.38 91 LEU A N 1
ATOM 681 C CA . LEU A 1 91 ? -11.350 -3.292 5.231 1.00 98.38 91 LEU A CA 1
ATOM 682 C C . LEU A 1 91 ? -10.066 -2.499 5.503 1.00 98.38 91 LEU A C 1
ATOM 684 O O . LEU A 1 91 ? -10.113 -1.285 5.705 1.00 98.38 91 LEU A O 1
ATOM 688 N N . LEU A 1 92 ? -8.931 -3.189 5.504 1.00 98.81 92 LEU A N 1
ATOM 689 C CA . LEU A 1 92 ? -7.607 -2.582 5.595 1.00 98.81 92 LEU A CA 1
ATOM 690 C C . LEU A 1 92 ? -6.702 -3.160 4.513 1.00 98.81 92 LEU A C 1
ATOM 692 O O . LEU A 1 92 ? -6.429 -4.365 4.505 1.00 98.81 92 LEU A O 1
ATOM 696 N N . SER A 1 93 ? -6.208 -2.290 3.645 1.00 98.62 93 SER A N 1
ATOM 697 C CA . SER A 1 93 ? -5.311 -2.645 2.550 1.00 98.62 93 SER A CA 1
ATOM 698 C C . SER A 1 93 ? -4.145 -1.671 2.429 1.00 98.62 93 SER A C 1
ATOM 700 O O . SER A 1 93 ? -4.072 -0.660 3.132 1.00 98.62 93 SER A O 1
ATOM 702 N N . THR A 1 94 ? -3.194 -2.031 1.577 1.00 98.25 94 THR A N 1
ATOM 703 C CA . THR A 1 94 ? -2.023 -1.220 1.237 1.00 98.25 94 THR A CA 1
ATOM 704 C C . THR A 1 94 ? -1.728 -1.352 -0.249 1.00 98.25 94 THR A C 1
ATOM 706 O O . THR A 1 94 ? -1.738 -2.482 -0.755 1.00 98.25 94 THR A O 1
ATOM 709 N N . CYS A 1 95 ? -1.342 -0.265 -0.910 1.00 96.31 95 CYS A N 1
ATOM 710 C CA . CYS A 1 95 ? -0.717 -0.334 -2.229 1.00 96.31 95 CYS A CA 1
ATOM 711 C C . CYS A 1 95 ? 0.751 -0.762 -2.111 1.00 96.31 95 CYS A C 1
ATOM 713 O O . CYS A 1 95 ? 1.461 -0.377 -1.179 1.00 96.31 95 CYS A O 1
ATOM 715 N N . THR A 1 96 ? 1.211 -1.593 -3.042 1.00 96.81 96 THR A N 1
ATOM 716 C CA . THR A 1 96 ? 2.569 -2.147 -3.039 1.00 96.81 96 THR A CA 1
ATOM 717 C C . THR A 1 96 ? 3.148 -2.227 -4.445 1.00 96.81 96 THR A C 1
ATOM 719 O O . THR A 1 96 ? 2.433 -2.111 -5.436 1.00 96.81 96 THR A O 1
ATOM 722 N N . THR A 1 97 ? 4.455 -2.463 -4.548 1.00 94.94 97 THR A N 1
ATOM 723 C CA . THR A 1 97 ? 5.116 -2.729 -5.832 1.00 94.94 97 THR A CA 1
ATOM 724 C C . THR A 1 97 ? 5.106 -4.228 -6.149 1.00 94.94 97 THR A C 1
ATOM 726 O O . THR A 1 97 ? 4.593 -5.054 -5.382 1.00 94.94 97 THR A O 1
ATOM 729 N N . GLN A 1 98 ? 5.711 -4.603 -7.277 1.00 95.62 98 GLN A N 1
ATOM 730 C CA . GLN A 1 98 ? 5.969 -5.993 -7.658 1.00 95.62 98 GLN A CA 1
ATOM 731 C C . GLN A 1 98 ? 6.910 -6.705 -6.669 1.00 95.62 98 GLN A C 1
ATOM 733 O O . GLN A 1 98 ? 6.941 -7.931 -6.627 1.00 95.62 98 GLN A O 1
ATOM 738 N N . SER A 1 99 ? 7.665 -5.956 -5.859 1.00 95.12 99 SER A N 1
ATOM 739 C CA . SER A 1 99 ? 8.549 -6.491 -4.821 1.00 95.12 99 SER A CA 1
ATOM 740 C C . SER A 1 99 ? 7.918 -6.389 -3.435 1.00 95.12 99 SER A C 1
ATOM 742 O O . SER A 1 99 ? 7.119 -5.492 -3.172 1.00 95.12 99 SER A O 1
ATOM 744 N N . ALA A 1 100 ? 8.312 -7.288 -2.528 1.00 96.69 100 ALA A N 1
ATOM 745 C CA . ALA A 1 100 ? 7.940 -7.191 -1.118 1.00 96.69 100 ALA A CA 1
ATOM 746 C C . ALA A 1 100 ? 8.473 -5.891 -0.482 1.00 96.69 100 ALA A C 1
ATOM 748 O O . ALA A 1 100 ? 9.405 -5.270 -0.996 1.00 96.69 100 ALA A O 1
ATOM 749 N N . TYR A 1 101 ? 7.903 -5.497 0.661 1.00 97.44 101 TYR A N 1
ATOM 750 C CA . TYR A 1 101 ? 8.350 -4.316 1.411 1.00 97.44 101 TYR A CA 1
ATOM 751 C C . TYR A 1 101 ? 9.856 -4.329 1.680 1.00 97.44 101 TYR A C 1
ATOM 753 O O . TYR A 1 101 ? 10.426 -5.387 1.928 1.00 97.44 101 TYR A O 1
ATOM 761 N N . VAL A 1 102 ? 10.495 -3.159 1.687 1.00 97.50 102 VAL A N 1
ATOM 762 C CA . VAL A 1 102 ? 11.946 -3.039 1.883 1.00 97.50 102 VAL A CA 1
ATOM 763 C C . VAL A 1 102 ? 12.287 -3.058 3.375 1.00 97.50 102 VAL A C 1
ATOM 765 O O . VAL A 1 102 ? 11.754 -2.277 4.161 1.00 97.50 102 VAL A O 1
ATOM 768 N N . GLY A 1 103 ? 13.153 -3.978 3.787 1.00 97.00 103 GLY A N 1
ATOM 769 C CA . GLY A 1 103 ? 13.662 -4.104 5.147 1.00 97.00 103 GLY A CA 1
ATOM 770 C C . GLY A 1 103 ? 14.691 -3.031 5.511 1.00 97.00 103 GLY A C 1
ATOM 771 O O . GLY A 1 103 ? 15.116 -2.221 4.691 1.00 97.00 103 GLY A O 1
ATOM 772 N N . ALA A 1 104 ? 15.125 -3.037 6.772 1.00 96.94 104 ALA A N 1
ATOM 773 C CA . ALA A 1 104 ? 16.089 -2.057 7.280 1.00 96.94 104 ALA A CA 1
ATOM 774 C C . ALA A 1 104 ? 17.485 -2.164 6.637 1.00 96.94 104 ALA A C 1
ATOM 776 O O . ALA A 1 104 ? 18.263 -1.215 6.702 1.00 96.94 104 ALA A O 1
ATOM 777 N N . ASP A 1 105 ? 17.792 -3.311 6.034 1.00 96.69 105 ASP A N 1
ATOM 778 C CA . ASP A 1 105 ? 19.014 -3.589 5.277 1.00 96.69 105 ASP A CA 1
ATOM 779 C C . ASP A 1 105 ? 18.927 -3.147 3.803 1.00 96.69 105 ASP A C 1
ATOM 781 O O . ASP A 1 105 ? 19.869 -3.359 3.043 1.00 96.69 105 ASP A O 1
ATOM 785 N N . GLY A 1 106 ? 17.807 -2.541 3.392 1.00 96.38 106 GLY A N 1
ATOM 786 C CA . GLY A 1 106 ? 17.562 -2.116 2.015 1.00 96.38 106 GLY A CA 1
ATOM 787 C C . GLY A 1 106 ? 17.138 -3.246 1.073 1.00 96.38 106 GLY A C 1
ATOM 788 O O . GLY A 1 106 ? 16.953 -2.993 -0.116 1.00 96.38 106 GLY A O 1
ATOM 789 N N . SER A 1 107 ? 16.958 -4.472 1.571 1.00 96.94 107 SER A N 1
ATOM 790 C CA . SER A 1 107 ? 16.525 -5.620 0.768 1.00 96.94 107 SER A CA 1
ATOM 791 C C . SER A 1 107 ? 15.028 -5.901 0.947 1.00 96.94 107 SER A C 1
ATOM 793 O O . SER A 1 107 ? 14.483 -5.640 2.020 1.00 96.94 107 SER A O 1
ATOM 795 N N . PRO A 1 108 ? 14.326 -6.453 -0.060 1.00 97.25 108 PRO A N 1
ATOM 796 C CA . PRO A 1 108 ? 12.947 -6.901 0.115 1.00 97.25 108 PRO A CA 1
ATOM 797 C C . PRO A 1 108 ? 12.819 -7.931 1.245 1.00 97.25 108 PRO A C 1
ATOM 799 O O . PRO A 1 108 ? 13.638 -8.846 1.365 1.00 97.25 108 PRO A O 1
ATOM 802 N N . LEU A 1 109 ? 11.770 -7.809 2.057 1.00 98.12 109 LEU A N 1
ATOM 803 C CA . LEU A 1 109 ? 11.464 -8.763 3.117 1.00 98.12 109 LEU A CA 1
ATOM 804 C C . LEU A 1 109 ? 11.195 -10.155 2.537 1.00 98.12 109 LEU A C 1
ATOM 806 O O . LEU A 1 109 ? 10.439 -10.319 1.581 1.00 98.12 109 LEU A O 1
ATOM 810 N N . THR A 1 110 ? 11.760 -11.171 3.185 1.00 98.12 110 THR A N 1
ATOM 811 C CA . THR A 1 110 ? 11.518 -12.587 2.872 1.00 98.12 110 THR A CA 1
ATOM 812 C C . THR A 1 110 ? 10.353 -13.189 3.658 1.00 98.12 110 THR A C 1
ATOM 814 O O . THR A 1 110 ? 9.921 -14.291 3.338 1.00 98.12 110 THR A O 1
ATOM 817 N N . ASP A 1 111 ? 9.838 -12.478 4.665 1.00 98.44 111 ASP A N 1
ATOM 818 C CA . ASP A 1 111 ? 8.660 -12.855 5.448 1.00 98.44 111 ASP A CA 1
ATOM 819 C C . ASP A 1 111 ? 7.773 -11.624 5.697 1.00 98.44 111 ASP A C 1
ATOM 821 O O . ASP A 1 111 ? 8.156 -10.675 6.385 1.00 98.44 111 ASP A O 1
ATOM 825 N N . VAL A 1 112 ? 6.563 -11.651 5.140 1.00 98.69 112 VAL A N 1
ATOM 826 C CA . VAL A 1 112 ? 5.508 -10.648 5.322 1.00 98.69 112 VAL A CA 1
ATOM 827 C C . VAL A 1 112 ? 4.284 -11.219 6.045 1.00 98.69 112 VAL A C 1
ATOM 829 O O . VAL A 1 112 ? 3.223 -10.593 6.074 1.00 98.69 112 VAL A O 1
ATOM 832 N N . SER A 1 113 ? 4.403 -12.385 6.682 1.00 98.62 113 SER A N 1
ATOM 833 C CA . SER A 1 113 ? 3.301 -13.063 7.379 1.00 98.62 113 SER A CA 1
ATOM 834 C C . SER A 1 113 ? 2.658 -12.197 8.469 1.00 98.62 113 SER A C 1
ATOM 836 O O . SER A 1 113 ? 1.449 -12.263 8.699 1.00 98.62 113 SER A O 1
ATOM 838 N N . ALA A 1 114 ? 3.436 -11.327 9.119 1.00 98.75 114 ALA A N 1
ATOM 839 C CA . ALA A 1 114 ? 2.916 -10.367 10.087 1.00 98.75 114 ALA A CA 1
ATOM 840 C C . ALA A 1 114 ? 1.993 -9.314 9.443 1.00 98.75 114 ALA A C 1
ATOM 842 O O . ALA A 1 114 ? 0.989 -8.943 10.051 1.00 98.75 114 ALA A O 1
ATOM 843 N N . PHE A 1 115 ? 2.282 -8.885 8.209 1.00 98.81 115 PHE A N 1
ATOM 844 C CA . PHE A 1 115 ? 1.397 -8.016 7.426 1.00 98.81 115 PHE A CA 1
ATOM 845 C C . PHE A 1 115 ? 0.146 -8.777 6.976 1.00 98.81 115 PHE A C 1
ATOM 847 O O . PHE A 1 115 ? -0.969 -8.284 7.135 1.00 98.81 115 PHE A O 1
ATOM 854 N N . ALA A 1 116 ? 0.307 -10.020 6.511 1.00 98.62 116 ALA A N 1
ATOM 855 C CA . ALA A 1 116 ? -0.805 -10.868 6.077 1.00 98.62 116 ALA A CA 1
ATOM 856 C C . ALA A 1 116 ? -1.848 -11.135 7.183 1.00 98.62 116 ALA A C 1
ATOM 858 O O . ALA A 1 116 ? -3.019 -11.381 6.884 1.00 98.62 116 ALA A O 1
ATOM 859 N N . LYS A 1 117 ? -1.449 -11.080 8.461 1.00 98.62 117 LYS A N 1
ATOM 860 C CA . LYS A 1 117 ? -2.357 -11.210 9.616 1.00 98.62 117 LYS A CA 1
ATOM 861 C C . LYS A 1 117 ? -3.247 -9.986 9.839 1.00 98.62 117 LYS A C 1
ATOM 863 O O . LYS A 1 117 ? -4.309 -10.136 10.433 1.00 98.62 117 LYS A O 1
ATOM 868 N N . VAL A 1 118 ? -2.823 -8.797 9.409 1.00 98.62 118 VAL A N 1
ATOM 869 C CA . VAL A 1 118 ? -3.542 -7.540 9.687 1.00 98.62 118 VAL A CA 1
ATOM 870 C C . VAL A 1 118 ? -4.240 -6.959 8.464 1.00 98.62 118 VAL A C 1
ATOM 872 O O . VAL A 1 118 ? -5.276 -6.314 8.621 1.00 98.62 118 VAL A O 1
ATOM 875 N N . LEU A 1 119 ? -3.719 -7.201 7.263 1.00 98.75 119 LEU A N 1
ATOM 876 C CA . LEU A 1 119 ? -4.305 -6.732 6.010 1.00 98.75 119 LEU A CA 1
ATOM 877 C C . LEU A 1 119 ? -5.379 -7.699 5.508 1.00 98.75 119 LEU A C 1
ATOM 879 O O . LEU A 1 119 ? -5.220 -8.919 5.602 1.00 98.75 119 LEU A O 1
ATOM 883 N N . ASP A 1 120 ? -6.451 -7.162 4.936 1.00 98.75 120 ASP A N 1
ATOM 884 C CA . ASP A 1 120 ? -7.395 -7.947 4.140 1.00 98.75 120 ASP A CA 1
ATOM 885 C C . ASP A 1 120 ? -6.779 -8.306 2.789 1.00 98.75 120 ASP A C 1
ATOM 887 O O . ASP A 1 120 ? -6.892 -9.451 2.357 1.00 98.75 120 ASP A O 1
ATOM 891 N N . HIS A 1 121 ? -6.084 -7.355 2.161 1.00 98.19 121 HIS A N 1
ATOM 892 C CA . HIS A 1 121 ? -5.344 -7.560 0.921 1.00 98.19 121 HIS A CA 1
ATOM 893 C C . HIS A 1 121 ? -4.231 -6.523 0.725 1.00 98.19 121 HIS A C 1
ATOM 895 O O . HIS A 1 121 ? -4.236 -5.463 1.347 1.00 98.19 121 HIS A O 1
ATOM 901 N N . ILE A 1 122 ? -3.292 -6.841 -0.163 1.00 98.69 122 ILE A N 1
ATOM 902 C CA . ILE A 1 122 ? -2.378 -5.881 -0.788 1.00 98.69 122 ILE A CA 1
ATOM 903 C C . ILE A 1 122 ? -2.853 -5.587 -2.212 1.00 98.69 122 ILE A C 1
ATOM 905 O O . ILE A 1 122 ? -3.365 -6.484 -2.888 1.00 98.69 122 ILE A O 1
ATOM 909 N N . LEU A 1 123 ? -2.676 -4.348 -2.662 1.00 98.12 123 LEU A N 1
ATOM 910 C CA . LEU A 1 123 ? -2.919 -3.924 -4.034 1.00 98.12 123 LEU A CA 1
ATOM 911 C C . LEU A 1 123 ? -1.569 -3.759 -4.742 1.00 98.12 123 LEU A C 1
ATOM 913 O O . LEU A 1 123 ? -0.880 -2.758 -4.566 1.00 98.12 123 LEU A O 1
ATOM 917 N N . VAL A 1 124 ? -1.162 -4.757 -5.522 1.00 98.25 124 VAL A N 1
ATOM 918 C CA . VAL A 1 124 ? 0.095 -4.699 -6.274 1.00 98.25 124 VAL A CA 1
ATOM 919 C C . VAL A 1 124 ? -0.102 -3.792 -7.482 1.00 98.25 124 VAL A C 1
ATOM 921 O O . VAL A 1 124 ? -0.837 -4.138 -8.410 1.00 98.25 124 VAL A O 1
ATOM 924 N N . MET A 1 125 ? 0.590 -2.659 -7.496 1.00 97.06 125 MET A N 1
ATOM 925 C CA . MET A 1 125 ? 0.603 -1.694 -8.591 1.00 97.06 125 MET A CA 1
ATOM 926 C C . MET A 1 125 ? 1.425 -2.235 -9.765 1.00 97.06 125 MET A C 1
ATOM 928 O O . MET A 1 125 ? 2.560 -1.832 -10.000 1.00 97.06 125 MET A O 1
ATOM 932 N N . ASN A 1 126 ? 0.869 -3.210 -10.490 1.00 95.88 126 ASN A N 1
ATOM 933 C CA . ASN A 1 126 ? 1.492 -3.805 -11.674 1.00 95.88 126 ASN A CA 1
ATOM 934 C C . ASN A 1 126 ? 1.319 -2.923 -12.918 1.00 95.88 126 ASN A C 1
ATOM 936 O O . ASN A 1 126 ? 0.796 -3.345 -13.949 1.00 95.88 126 ASN A O 1
ATOM 940 N N . TYR A 1 127 ? 1.729 -1.677 -12.784 1.00 96.06 127 TYR A N 1
ATOM 941 C CA . TYR A 1 127 ? 1.746 -0.651 -13.809 1.00 96.06 127 TYR A CA 1
ATOM 942 C C . TYR A 1 127 ? 2.884 0.313 -13.483 1.00 96.06 127 TYR A C 1
ATOM 944 O O . TYR A 1 127 ? 3.596 0.124 -12.497 1.00 96.06 127 TYR A O 1
ATOM 952 N N . ASP A 1 128 ? 3.099 1.293 -14.347 1.00 94.56 128 ASP A N 1
ATOM 953 C CA . ASP A 1 128 ? 4.207 2.243 -14.272 1.00 94.56 128 ASP A CA 1
ATOM 954 C C . ASP A 1 128 ? 5.579 1.556 -14.344 1.00 94.56 128 ASP A C 1
ATOM 956 O O . ASP A 1 128 ? 6.593 2.103 -13.918 1.00 94.56 128 ASP A O 1
ATOM 960 N N . VAL A 1 129 ? 5.624 0.349 -14.928 1.00 93.56 129 VAL A N 1
ATOM 961 C CA . VAL A 1 129 ? 6.864 -0.418 -15.107 1.00 93.56 129 VAL A CA 1
ATOM 962 C C . VAL A 1 129 ? 7.777 0.272 -16.108 1.00 93.56 129 VAL A C 1
ATOM 964 O O . VAL A 1 129 ? 8.992 0.303 -15.929 1.00 93.56 129 VAL A O 1
ATOM 967 N N . TRP A 1 130 ? 7.209 0.838 -17.171 1.00 90.75 130 TRP A N 1
ATOM 968 C CA . TRP A 1 130 ? 7.977 1.525 -18.199 1.00 90.75 130 TRP A CA 1
ATOM 969 C C . TRP A 1 130 ? 7.274 2.789 -18.656 1.00 90.75 130 TRP A C 1
ATOM 971 O O . TRP A 1 130 ? 6.126 2.722 -19.078 1.00 90.75 130 TRP A O 1
ATOM 981 N N . GLY A 1 131 ? 7.978 3.919 -18.609 1.00 90.31 131 GLY A N 1
ATOM 982 C CA . GLY A 1 131 ? 7.476 5.206 -19.087 1.00 90.31 131 GLY A CA 1
ATOM 983 C C . GLY A 1 131 ? 7.748 5.461 -20.572 1.00 90.31 131 GLY A C 1
ATOM 984 O O . GLY A 1 131 ? 8.488 4.727 -21.238 1.00 90.31 131 GLY A O 1
ATOM 985 N N . ALA A 1 132 ? 7.196 6.563 -21.081 1.00 91.94 132 ALA A N 1
ATOM 986 C CA . ALA A 1 132 ? 7.463 7.040 -22.435 1.00 91.94 132 ALA A CA 1
ATOM 987 C C . ALA A 1 132 ? 8.971 7.271 -22.640 1.00 91.94 132 ALA A C 1
ATOM 989 O O . ALA A 1 132 ? 9.615 8.014 -21.898 1.00 91.94 132 ALA A O 1
ATOM 990 N N . SER A 1 133 ? 9.555 6.612 -23.640 1.00 89.50 133 SER A N 1
ATOM 991 C CA . SER A 1 133 ? 10.996 6.663 -23.905 1.00 89.50 133 SER A CA 1
ATOM 992 C C . SER A 1 133 ? 11.312 6.287 -25.352 1.00 89.50 133 SER A C 1
ATOM 994 O O . SER A 1 133 ? 10.496 5.678 -26.043 1.00 89.50 133 SER A O 1
ATOM 996 N N . SER A 1 134 ? 12.520 6.622 -25.820 1.00 91.38 134 SER A N 1
ATOM 997 C CA . SER A 1 134 ? 13.011 6.190 -27.139 1.00 91.38 134 SER A CA 1
ATOM 998 C C . SER A 1 134 ? 13.332 4.691 -27.207 1.00 91.38 134 SER A C 1
ATOM 1000 O O . SER A 1 134 ? 13.498 4.157 -28.301 1.00 91.38 134 SER A O 1
ATOM 1002 N N . THR A 1 135 ? 13.418 4.021 -26.054 1.00 87.06 135 THR A N 1
ATOM 1003 C CA . THR A 1 135 ? 13.610 2.570 -25.922 1.00 87.06 135 THR A CA 1
ATOM 1004 C C . THR A 1 135 ? 12.430 2.007 -25.126 1.00 87.06 135 THR A C 1
ATOM 1006 O O . THR A 1 135 ? 12.549 1.811 -23.912 1.00 87.06 135 THR A O 1
ATOM 1009 N N . PRO A 1 136 ? 11.260 1.839 -25.768 1.00 87.94 136 PRO A N 1
ATOM 1010 C CA . PRO A 1 136 ? 10.018 1.572 -25.061 1.00 87.94 136 PRO A CA 1
ATOM 1011 C C . PRO A 1 136 ? 9.981 0.165 -24.462 1.00 87.94 136 PRO A C 1
ATOM 1013 O O . PRO A 1 136 ? 10.629 -0.765 -24.942 1.00 87.94 136 PRO A O 1
ATOM 1016 N N . GLY A 1 137 ? 9.143 0.018 -23.443 1.00 89.50 137 GLY A N 1
ATOM 1017 C CA . GLY A 1 137 ? 8.784 -1.241 -22.812 1.00 89.50 137 GLY A CA 1
ATOM 1018 C C . GLY A 1 137 ? 7.307 -1.226 -22.410 1.00 89.50 137 GLY A C 1
ATOM 1019 O O . GLY A 1 137 ? 6.646 -0.190 -22.504 1.00 89.50 137 GLY A O 1
ATOM 1020 N N . PRO A 1 138 ? 6.750 -2.372 -21.999 1.00 92.06 138 PRO A N 1
ATOM 1021 C CA . PRO A 1 138 ? 5.354 -2.455 -21.584 1.00 92.06 138 PRO A CA 1
ATOM 1022 C C . PRO A 1 138 ? 5.113 -1.721 -20.253 1.00 92.06 138 PRO A C 1
ATOM 1024 O O . PRO A 1 138 ? 5.851 -1.925 -19.294 1.00 92.06 138 PRO A O 1
ATOM 1027 N N . ASN A 1 139 ? 4.032 -0.936 -20.168 1.00 94.31 139 ASN A N 1
ATOM 1028 C CA . ASN A 1 139 ? 3.597 -0.273 -18.927 1.00 94.31 139 ASN A CA 1
ATOM 1029 C C . ASN A 1 139 ? 3.200 -1.283 -17.827 1.00 94.31 139 ASN A C 1
ATOM 1031 O O . ASN A 1 139 ? 3.551 -1.128 -16.663 1.00 94.31 139 ASN A O 1
ATOM 1035 N N . ALA A 1 140 ? 2.466 -2.333 -18.207 1.00 95.62 140 ALA A N 1
ATOM 1036 C CA . ALA A 1 140 ? 1.925 -3.344 -17.296 1.00 95.62 140 ALA A CA 1
ATOM 1037 C C . ALA A 1 140 ? 2.115 -4.761 -17.865 1.00 95.62 140 ALA A C 1
ATOM 1039 O O . ALA A 1 140 ? 1.156 -5.383 -18.332 1.00 95.62 140 ALA A O 1
ATOM 1040 N N . PRO A 1 141 ? 3.355 -5.279 -17.898 1.00 94.62 141 PRO A N 1
ATOM 1041 C CA . PRO A 1 141 ? 3.624 -6.615 -18.409 1.00 94.62 141 PRO A CA 1
ATOM 1042 C C . PRO A 1 141 ? 2.968 -7.695 -17.542 1.00 94.62 141 PRO A C 1
ATOM 1044 O O . PRO A 1 141 ? 2.999 -7.659 -16.307 1.00 94.62 141 PRO A O 1
ATOM 1047 N N . LEU A 1 142 ? 2.404 -8.702 -18.211 1.00 95.25 142 LEU A N 1
ATOM 1048 C CA . LEU A 1 142 ? 1.895 -9.909 -17.559 1.00 95.25 142 LEU A CA 1
ATOM 1049 C C . LEU A 1 142 ? 3.047 -10.823 -17.106 1.00 95.25 142 LEU A C 1
ATOM 1051 O O . LEU A 1 142 ? 2.977 -11.407 -16.027 1.00 95.25 142 LEU A O 1
ATOM 1055 N N . ARG A 1 143 ? 4.087 -10.951 -17.941 1.00 95.06 143 ARG A N 1
ATOM 1056 C CA . ARG A 1 143 ? 5.260 -11.829 -17.777 1.00 95.06 143 ARG A CA 1
ATOM 1057 C C . ARG A 1 143 ? 6.486 -11.201 -18.439 1.00 95.06 143 ARG A C 1
ATOM 1059 O O . ARG A 1 143 ? 6.352 -10.229 -19.183 1.00 95.06 143 ARG A O 1
ATOM 1066 N N . ASP A 1 144 ? 7.654 -11.794 -18.217 1.00 92.31 144 ASP A N 1
ATOM 1067 C CA . ASP A 1 144 ? 8.909 -11.431 -18.887 1.00 92.31 144 ASP A CA 1
ATOM 1068 C C . ASP A 1 144 ? 9.054 -12.101 -20.267 1.00 92.31 144 ASP A C 1
ATOM 1070 O O . ASP A 1 144 ? 9.995 -12.840 -20.537 1.00 92.31 144 ASP A O 1
ATOM 1074 N N . ASP A 1 145 ? 8.079 -11.875 -21.150 1.00 87.56 145 ASP A N 1
ATOM 1075 C CA . ASP A 1 145 ? 8.073 -12.465 -22.499 1.00 87.56 145 ASP A CA 1
ATOM 1076 C C . ASP A 1 145 ? 8.785 -11.573 -23.538 1.00 87.56 145 ASP A C 1
ATOM 1078 O O . ASP A 1 145 ? 8.916 -11.953 -24.702 1.00 87.56 145 ASP A O 1
ATOM 1082 N N . CYS A 1 146 ? 9.233 -10.373 -23.145 1.00 80.81 146 CYS A N 1
ATOM 1083 C CA . CYS A 1 146 ? 9.912 -9.424 -24.026 1.00 80.81 146 CYS A CA 1
ATOM 1084 C C . CYS A 1 146 ? 11.429 -9.690 -24.032 1.00 80.81 146 CYS A C 1
ATOM 1086 O O . CYS A 1 146 ? 12.090 -9.448 -23.016 1.00 80.81 146 CYS A O 1
ATOM 1088 N N . PRO A 1 147 ? 12.021 -10.148 -25.153 1.00 81.81 147 PRO A N 1
ATOM 1089 C CA . PRO A 1 147 ? 13.452 -10.413 -25.209 1.00 81.81 147 PRO A CA 1
ATOM 1090 C C . PRO A 1 147 ? 14.268 -9.151 -24.909 1.00 81.81 147 PRO A C 1
ATOM 1092 O O . PRO A 1 147 ? 14.094 -8.122 -25.559 1.00 81.81 147 PRO A O 1
ATOM 1095 N N . GLY A 1 148 ? 15.189 -9.241 -23.948 1.00 82.31 148 GLY A N 1
ATOM 1096 C CA . GLY A 1 148 ? 16.062 -8.122 -23.579 1.00 82.31 148 GLY A CA 1
ATOM 1097 C C . GLY A 1 148 ? 15.421 -7.078 -22.660 1.00 82.31 148 GLY A C 1
ATOM 1098 O O . GLY A 1 148 ? 15.936 -5.964 -22.580 1.00 82.31 148 GLY A O 1
ATOM 1099 N N . SER A 1 149 ? 14.327 -7.416 -21.965 1.00 85.62 149 SER A N 1
ATOM 1100 C CA . SER A 1 149 ? 13.761 -6.577 -20.903 1.00 85.62 149 SER A CA 1
ATOM 1101 C C . SER A 1 149 ? 14.841 -6.121 -19.914 1.00 85.62 149 SER A C 1
ATOM 1103 O O . SER A 1 149 ? 15.588 -6.939 -19.375 1.00 85.62 149 SER A O 1
ATOM 1105 N N . LEU A 1 150 ? 14.913 -4.812 -19.635 1.00 88.00 150 LEU A N 1
ATOM 1106 C CA . LEU A 1 150 ? 15.809 -4.289 -18.589 1.00 88.00 150 LEU A CA 1
ATOM 1107 C C . LEU A 1 150 ? 15.204 -4.445 -17.184 1.00 88.00 150 LEU A C 1
ATOM 1109 O O . LEU A 1 150 ? 15.879 -4.166 -16.197 1.00 88.00 150 LEU A O 1
ATOM 1113 N N . GLN A 1 151 ? 13.941 -4.876 -17.087 1.00 90.00 151 GLN A N 1
ATOM 1114 C CA . GLN A 1 151 ? 13.210 -5.043 -15.829 1.00 90.00 151 GLN A CA 1
ATOM 1115 C C . GLN A 1 151 ? 12.479 -6.400 -15.780 1.00 90.00 151 GLN A C 1
ATOM 1117 O O . GLN A 1 151 ? 11.256 -6.444 -15.634 1.00 90.00 151 GLN A O 1
ATOM 1122 N N . PRO A 1 152 ? 13.201 -7.532 -15.875 1.00 90.50 152 PRO A N 1
ATOM 1123 C CA . PRO A 1 152 ? 12.594 -8.864 -15.993 1.00 90.50 152 PRO A CA 1
ATOM 1124 C C . PRO A 1 152 ? 11.750 -9.271 -14.770 1.00 90.50 152 PRO A C 1
ATOM 1126 O O . PRO A 1 152 ? 10.849 -10.099 -14.864 1.00 90.50 152 PRO A O 1
ATOM 1129 N N . GLY A 1 153 ? 11.996 -8.667 -13.602 1.00 92.06 153 GLY A N 1
ATOM 1130 C CA . GLY A 1 153 ? 11.217 -8.899 -12.380 1.00 92.06 153 GLY A CA 1
ATOM 1131 C C . GLY A 1 153 ? 9.958 -8.034 -12.235 1.00 92.06 153 GLY A C 1
ATOM 1132 O O . GLY A 1 153 ? 9.121 -8.330 -11.386 1.00 92.06 153 GLY A O 1
ATOM 1133 N N . ALA A 1 154 ? 9.801 -6.977 -13.036 1.00 94.12 154 ALA A N 1
ATOM 1134 C CA . ALA A 1 154 ? 8.720 -6.006 -12.885 1.00 94.12 154 ALA A CA 1
ATOM 1135 C C . ALA A 1 154 ? 7.502 -6.405 -13.730 1.00 94.12 154 ALA A C 1
ATOM 1137 O O . ALA A 1 154 ? 7.167 -5.747 -14.706 1.00 94.12 154 ALA A O 1
ATOM 1138 N N . ASN A 1 155 ? 6.862 -7.522 -13.386 1.00 95.69 155 ASN A N 1
ATOM 1139 C CA . ASN A 1 155 ? 5.671 -8.019 -14.076 1.00 95.69 155 ASN A CA 1
ATOM 1140 C C . ASN A 1 155 ? 4.720 -8.752 -13.118 1.00 95.69 155 ASN A C 1
ATOM 1142 O O . ASN A 1 155 ? 5.096 -9.093 -11.994 1.00 95.69 155 ASN A O 1
ATOM 1146 N N . MET A 1 156 ? 3.493 -9.017 -13.578 1.00 96.75 156 MET A N 1
ATOM 1147 C CA . MET A 1 156 ? 2.439 -9.615 -12.752 1.00 96.75 156 MET A CA 1
ATOM 1148 C C . MET A 1 156 ? 2.826 -10.994 -12.209 1.00 96.75 156 MET A C 1
ATOM 1150 O O . MET A 1 156 ? 2.612 -11.259 -11.028 1.00 96.75 1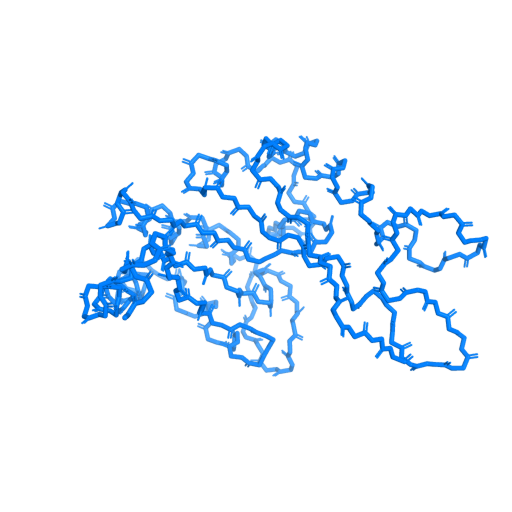56 MET A O 1
ATOM 1154 N N . GLN A 1 157 ? 3.390 -11.866 -13.048 1.00 96.62 157 GLN A N 1
ATOM 1155 C CA . GLN A 1 157 ? 3.783 -13.213 -12.634 1.00 96.62 157 GLN A CA 1
ATOM 1156 C C . GLN A 1 157 ? 4.868 -13.173 -11.551 1.00 96.62 157 GLN A C 1
ATOM 1158 O O . GLN A 1 157 ? 4.692 -13.761 -10.484 1.00 96.62 157 GLN A O 1
ATOM 1163 N N . SER A 1 158 ? 5.936 -12.408 -11.782 1.00 96.62 158 SER A N 1
ATOM 1164 C CA . SER A 1 158 ? 7.020 -12.221 -10.814 1.00 96.62 158 SER A CA 1
ATOM 1165 C C . SER A 1 158 ? 6.530 -11.608 -9.501 1.00 96.62 158 SER A C 1
ATOM 1167 O O . SER A 1 158 ? 7.014 -11.984 -8.431 1.00 96.62 158 SER A O 1
ATOM 1169 N N . ALA A 1 159 ? 5.555 -10.696 -9.552 1.00 97.56 159 ALA A N 1
ATOM 1170 C CA . ALA A 1 159 ? 4.979 -10.096 -8.356 1.00 97.56 159 ALA A CA 1
ATOM 1171 C C . ALA A 1 159 ? 4.214 -11.116 -7.505 1.00 97.56 159 ALA A C 1
ATOM 1173 O O . ALA A 1 159 ? 4.429 -11.193 -6.294 1.00 97.56 159 ALA A O 1
ATOM 1174 N N . ILE A 1 160 ? 3.358 -11.931 -8.131 1.00 97.81 160 ILE A N 1
ATOM 1175 C CA . ILE A 1 160 ? 2.624 -13.000 -7.440 1.00 97.81 160 ILE A CA 1
ATOM 1176 C C . ILE A 1 160 ? 3.613 -13.966 -6.780 1.00 97.81 160 ILE A C 1
ATOM 1178 O O . ILE A 1 160 ? 3.477 -14.261 -5.591 1.00 97.81 160 ILE A O 1
ATOM 1182 N N . ASP A 1 161 ? 4.639 -14.407 -7.509 1.00 97.81 161 ASP A N 1
ATOM 1183 C CA . ASP A 1 161 ? 5.655 -15.322 -6.983 1.00 97.81 161 ASP A CA 1
ATOM 1184 C C . ASP A 1 161 ? 6.432 -14.696 -5.817 1.00 97.81 161 ASP A C 1
ATOM 1186 O O . ASP A 1 161 ? 6.631 -15.334 -4.783 1.00 97.81 161 ASP A O 1
ATOM 1190 N N . THR A 1 162 ? 6.823 -13.424 -5.935 1.00 97.56 162 THR A N 1
ATOM 1191 C CA . THR A 1 162 ? 7.570 -12.706 -4.891 1.00 97.56 162 THR A CA 1
ATOM 1192 C C . THR A 1 162 ? 6.760 -12.582 -3.604 1.00 97.56 162 THR A C 1
ATOM 1194 O O . THR A 1 162 ? 7.235 -12.955 -2.529 1.00 97.56 162 THR A O 1
ATOM 1197 N N . TRP A 1 163 ? 5.520 -12.101 -3.699 1.00 98.50 163 TRP A N 1
ATOM 1198 C CA . TRP A 1 163 ? 4.667 -11.882 -2.533 1.00 98.50 163 TRP A CA 1
ATOM 1199 C C . TRP A 1 163 ? 4.221 -13.190 -1.878 1.00 98.50 163 TRP A C 1
ATOM 1201 O O . TRP A 1 163 ? 4.225 -13.292 -0.648 1.00 98.50 163 TRP A O 1
ATOM 1211 N N . THR A 1 164 ? 3.888 -14.213 -2.671 1.00 98.56 164 THR A N 1
ATOM 1212 C CA . THR A 1 164 ? 3.513 -15.527 -2.128 1.00 98.56 164 THR A CA 1
ATOM 1213 C C . THR A 1 164 ? 4.693 -16.240 -1.480 1.00 98.56 164 THR A C 1
ATOM 1215 O O . THR A 1 164 ? 4.541 -16.778 -0.382 1.00 98.56 164 THR A O 1
ATOM 1218 N N . LYS A 1 165 ? 5.891 -16.180 -2.077 1.00 98.44 165 LYS A N 1
ATOM 1219 C CA . LYS A 1 165 ? 7.123 -16.718 -1.479 1.00 98.44 165 LYS A CA 1
ATOM 1220 C C . LYS A 1 165 ? 7.489 -16.018 -0.171 1.00 98.44 165 LYS A C 1
ATOM 1222 O O . LYS A 1 165 ? 7.995 -16.675 0.733 1.00 98.44 165 LYS A O 1
ATOM 1227 N N . ALA A 1 166 ? 7.189 -14.724 -0.052 1.00 98.44 166 ALA A N 1
ATOM 1228 C CA . ALA A 1 166 ? 7.340 -13.978 1.193 1.00 98.44 166 ALA A CA 1
ATOM 1229 C C . ALA A 1 166 ? 6.230 -14.272 2.228 1.00 98.44 166 ALA A C 1
ATOM 1231 O O . ALA A 1 166 ? 6.246 -13.723 3.325 1.00 98.44 166 ALA A O 1
ATOM 1232 N N . GLY A 1 167 ? 5.250 -15.127 1.920 1.00 98.38 167 GLY A N 1
ATOM 1233 C CA . GLY A 1 167 ? 4.214 -15.556 2.864 1.00 98.38 167 GLY A CA 1
ATOM 1234 C C . GLY A 1 167 ? 2.907 -14.758 2.818 1.00 98.38 167 GLY A C 1
ATOM 1235 O O . GLY A 1 167 ? 2.075 -14.924 3.713 1.00 98.38 167 GLY A O 1
ATOM 1236 N N . MET A 1 168 ? 2.681 -13.916 1.801 1.00 98.75 168 MET A N 1
ATOM 1237 C CA . MET A 1 168 ? 1.360 -13.329 1.553 1.00 98.75 168 MET A CA 1
ATOM 1238 C C . MET A 1 168 ? 0.438 -14.373 0.897 1.00 98.75 168 MET A C 1
ATOM 1240 O O . MET A 1 168 ? 0.777 -14.897 -0.164 1.00 98.75 168 MET A O 1
ATOM 1244 N N . PRO A 1 169 ? -0.740 -14.693 1.465 1.00 98.62 169 PRO A N 1
ATOM 1245 C CA . PRO A 1 169 ? -1.674 -15.611 0.822 1.00 98.62 169 PRO A CA 1
ATOM 1246 C C . PRO A 1 169 ? -2.117 -15.081 -0.544 1.00 98.62 169 PRO A C 1
ATOM 1248 O O . PRO A 1 169 ? -2.523 -13.927 -0.645 1.00 98.62 169 PRO A O 1
ATOM 1251 N N . ALA A 1 170 ? -2.127 -15.932 -1.573 1.00 98.06 170 ALA A N 1
ATOM 1252 C CA . ALA A 1 170 ? -2.539 -15.532 -2.923 1.00 98.06 170 ALA A CA 1
ATOM 1253 C C . ALA A 1 170 ? -3.954 -14.921 -2.962 1.00 98.06 170 ALA A C 1
ATOM 1255 O O . ALA A 1 170 ? -4.201 -13.968 -3.690 1.00 98.06 170 ALA A O 1
ATOM 1256 N N . SER A 1 171 ? -4.870 -15.397 -2.109 1.00 98.44 171 SER A N 1
ATOM 1257 C CA . SER A 1 171 ? -6.229 -14.850 -1.971 1.00 98.44 171 SER A CA 1
ATOM 1258 C C . SER A 1 171 ? -6.287 -13.424 -1.404 1.00 98.44 171 SER A C 1
ATOM 1260 O O . SER A 1 171 ? -7.363 -12.837 -1.357 1.00 98.44 171 SER A O 1
ATOM 1262 N N . LYS A 1 172 ? -5.160 -12.892 -0.920 1.00 98.62 172 LYS A N 1
ATOM 1263 C CA . LYS A 1 172 ? -5.000 -11.529 -0.402 1.00 98.62 172 LYS A CA 1
ATOM 1264 C C . LYS A 1 172 ? -4.193 -10.632 -1.348 1.00 98.62 172 LYS A C 1
ATOM 1266 O O . LYS A 1 172 ? -3.853 -9.517 -0.969 1.00 98.62 172 LYS A O 1
ATOM 1271 N N . ILE A 1 173 ? -3.861 -11.096 -2.551 1.00 98.62 173 ILE A N 1
ATOM 1272 C CA . ILE A 1 173 ? -3.128 -10.310 -3.547 1.00 98.62 173 ILE A CA 1
ATOM 1273 C C . ILE A 1 173 ? -4.125 -9.839 -4.601 1.00 98.62 173 ILE A C 1
ATOM 1275 O O . ILE A 1 173 ? -4.688 -10.649 -5.335 1.00 98.62 173 ILE A O 1
ATOM 1279 N N . LEU A 1 174 ? -4.344 -8.528 -4.675 1.00 98.00 174 LEU A N 1
ATOM 1280 C CA . LEU A 1 174 ? -5.092 -7.903 -5.759 1.00 98.00 174 LEU A CA 1
ATOM 1281 C C . LEU A 1 174 ? -4.111 -7.282 -6.748 1.00 98.00 174 LEU A C 1
ATOM 1283 O O . LEU A 1 174 ? -3.207 -6.545 -6.359 1.00 98.00 174 LEU A O 1
ATOM 1287 N N . MET A 1 175 ? -4.297 -7.583 -8.031 1.00 97.00 175 MET A N 1
ATOM 1288 C CA . MET A 1 175 ? -3.439 -7.075 -9.096 1.00 97.00 175 MET A CA 1
ATOM 1289 C C . MET A 1 175 ? -4.034 -5.814 -9.715 1.00 97.00 175 MET A C 1
ATOM 1291 O O . MET A 1 175 ? -5.163 -5.826 -10.206 1.00 97.00 175 MET A O 1
ATOM 1295 N N . GLY A 1 176 ? -3.248 -4.745 -9.730 1.00 96.00 176 GLY A N 1
ATOM 1296 C CA . GLY A 1 176 ? -3.563 -3.517 -10.439 1.00 96.00 176 GLY A CA 1
ATOM 1297 C C . GLY A 1 176 ? -3.521 -3.705 -11.957 1.00 96.00 176 GLY A C 1
ATOM 1298 O O . GLY A 1 176 ? -2.597 -4.321 -12.489 1.00 96.00 176 GLY A O 1
ATOM 1299 N N . ILE A 1 177 ? -4.518 -3.156 -12.651 1.00 95.44 177 ILE A N 1
ATOM 1300 C CA . ILE A 1 177 ? -4.598 -3.117 -14.116 1.00 95.44 177 ILE A CA 1
ATOM 1301 C C . ILE A 1 177 ? -4.786 -1.649 -14.512 1.00 95.44 177 ILE A C 1
ATOM 1303 O O . ILE A 1 177 ? -5.793 -1.054 -14.117 1.00 95.44 177 ILE A O 1
ATOM 1307 N N . PRO A 1 178 ? -3.853 -1.041 -15.265 1.00 96.12 178 PRO A N 1
ATOM 1308 C CA . PRO A 1 178 ? -3.982 0.356 -15.641 1.00 96.12 178 PRO A CA 1
ATOM 1309 C C . PRO A 1 178 ? -5.038 0.519 -16.737 1.00 96.12 178 PRO A C 1
ATOM 1311 O O . PRO A 1 178 ? -5.086 -0.241 -17.703 1.00 96.12 178 PRO A O 1
ATOM 1314 N N . ALA A 1 179 ? -5.848 1.569 -16.623 1.00 97.00 179 ALA A N 1
ATOM 1315 C CA . ALA A 1 179 ? -6.740 2.030 -17.689 1.00 97.00 179 ALA A CA 1
ATOM 1316 C C . ALA A 1 179 ? -6.074 3.109 -18.574 1.00 97.00 179 ALA A C 1
ATOM 1318 O O . ALA A 1 179 ? -6.757 3.956 -19.147 1.00 97.00 179 ALA A O 1
ATOM 1319 N N . TYR A 1 180 ? -4.738 3.105 -18.646 1.00 95.88 180 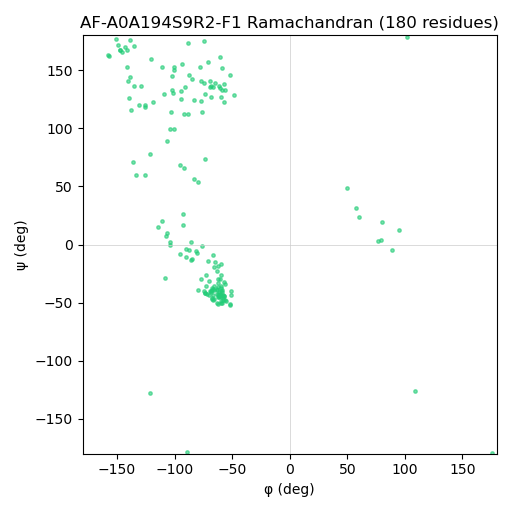TYR A N 1
ATOM 1320 C CA . TYR A 1 180 ? -3.909 4.072 -19.371 1.00 95.88 180 TYR A CA 1
ATOM 1321 C C . TYR A 1 180 ? -2.629 3.420 -19.923 1.00 95.88 180 TYR A C 1
ATOM 1323 O O . TYR A 1 180 ? -2.254 2.307 -19.545 1.00 95.88 180 TYR A O 1
ATOM 1331 N N . GLY A 1 181 ? -1.950 4.143 -20.813 1.00 93.88 181 GLY A N 1
ATOM 1332 C CA . GLY A 1 181 ? -0.620 3.826 -21.333 1.00 93.88 181 GLY A CA 1
ATOM 1333 C C . GLY A 1 181 ? 0.238 5.088 -21.429 1.00 93.88 181 GLY A C 1
ATOM 1334 O O . GLY A 1 181 ? -0.257 6.185 -21.156 1.00 93.88 181 GLY A O 1
ATOM 1335 N N . TYR A 1 182 ? 1.500 4.914 -21.814 1.00 89.81 182 TYR A N 1
ATOM 1336 C CA . TYR A 1 182 ? 2.470 5.99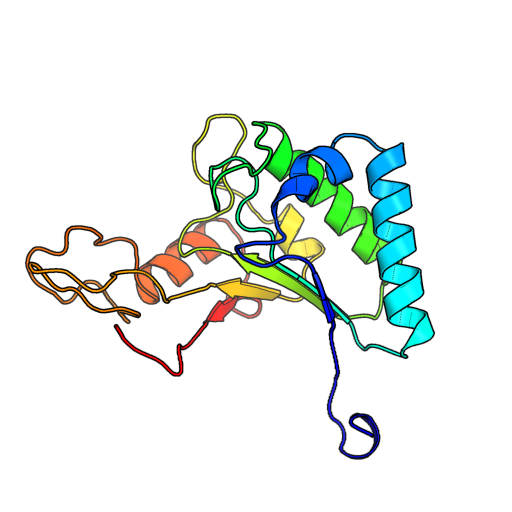3 -22.015 1.00 89.81 182 TYR A CA 1
ATOM 1337 C C . TYR A 1 182 ? 2.884 6.129 -23.475 1.00 89.81 182 TYR A C 1
ATOM 1339 O O . TYR A 1 182 ? 2.808 5.109 -24.199 1.00 89.81 182 TYR A O 1
#

pLDDT: mean 96.14, std 3.93, range [68.5, 98.94]